Protein AF-A0A3D2I8F6-F1 (afdb_monomer)

Mean predicted aligned error: 3.67 Å

Foldseek 3Di:
DQKDKWFAEQQGATADDDPPDNDGDHDQDDPLYDQLVSLLNVLSSVVCVVVVQGGADLVVLDGWWTIWMWGAAPVRAIEIETETLDDDDPPLVSSVVSSCVSRVNYQFYKYFYDNDSDPDRGDDDIDTSDHDQWDWYDALNFIFTGGPPFDDDPDRVVVNVVLVVVLVVVVAQADAEAEAEQCGLVPSVQSNLVRYVAYEYEHQDVVRQVRNVVRCVRRVRDRYYYYHDHRVVVVVVCVVVVND

Secondary structure (DSSP, 8-state):
--EEEEEB-TT--BEEEPTTS--EEE-S--TTS-HHHHHHHHHHHHHHHHHTPPBPBTTTTB-SEEEEEEEE-TTS-EEEEEEESSS--TTHHHHHHHHHHH-TTEEEEEEEE--SSSS-S--SEEEEEEE-SEEEEEETTEEEEEESSS---S-HHHHHHHHHHHHHHTT--SS-EEEEET-TTTHHHHHHHTTSSEEEEEES-HHHHHHHHHHHHHTT--SEEEEES-HHHHHHHHHHTT--

Radius of gyration: 19.61 Å; Cα contacts (8 Å, |Δi|>4): 512; chains: 1; bounding box: 48×31×59 Å

Solvent-accessible surface area (backbone atoms only — not comparable to full-atom values): 13076 Å² total; per-residue (Å²): 64,37,56,47,73,29,49,26,38,48,89,41,52,54,24,45,57,43,89,100,51,86,51,73,40,79,57,80,72,58,94,60,51,47,70,58,50,42,34,36,50,53,30,50,43,53,46,27,68,74,68,66,51,45,9,28,29,83,88,81,70,42,52,32,38,40,32,44,36,33,38,38,37,90,88,62,37,27,35,38,33,45,25,20,44,48,95,75,69,81,65,53,72,58,48,52,50,40,36,40,70,49,25,72,52,48,50,16,34,27,41,29,27,34,77,66,100,56,92,66,78,76,52,88,46,76,45,68,78,41,78,37,70,51,38,69,36,74,57,86,90,40,56,40,56,39,45,82,88,34,62,72,74,43,47,61,73,60,42,44,52,52,52,50,52,51,52,62,71,64,65,59,84,39,74,46,72,46,79,30,69,67,26,36,32,29,63,62,38,58,62,46,38,77,38,29,44,30,23,40,27,22,20,67,52,60,71,13,44,54,29,19,54,53,21,29,60,73,62,70,50,80,50,60,47,79,44,74,37,54,48,69,62,52,51,51,52,36,51,76,71,67,56,122

Structure (mmCIF, N/CA/C/O backbone):
data_AF-A0A3D2I8F6-F1
#
_entry.id   AF-A0A3D2I8F6-F1
#
loop_
_atom_site.group_PDB
_atom_site.id
_atom_site.type_symbol
_atom_site.label_atom_id
_atom_site.label_alt_id
_atom_site.label_comp_id
_atom_site.label_asym_id
_atom_site.label_entity_id
_atom_site.label_seq_id
_atom_site.pdbx_PDB_ins_code
_atom_site.Cartn_x
_atom_site.Cartn_y
_atom_site.Cartn_z
_atom_site.occupancy
_atom_site.B_iso_or_equiv
_atom_site.auth_seq_id
_atom_site.auth_comp_id
_atom_site.auth_asym_id
_atom_site.auth_atom_id
_atom_site.pdbx_PDB_model_num
ATOM 1 N N . ARG A 1 1 ? -5.916 -10.392 -4.900 1.00 91.94 1 ARG A N 1
ATOM 2 C CA . ARG A 1 1 ? -5.205 -9.432 -4.019 1.00 91.94 1 ARG A CA 1
ATOM 3 C C . ARG A 1 1 ? -5.353 -8.032 -4.589 1.00 91.94 1 ARG A C 1
ATOM 5 O O . ARG A 1 1 ? -5.176 -7.872 -5.787 1.00 91.94 1 ARG A O 1
ATOM 12 N N . ASN A 1 2 ? -5.684 -7.043 -3.761 1.00 94.06 2 ASN A N 1
ATOM 13 C CA . ASN A 1 2 ? -5.885 -5.645 -4.174 1.00 94.06 2 ASN A CA 1
ATOM 14 C C . ASN A 1 2 ? -4.589 -4.807 -4.197 1.00 94.06 2 ASN A C 1
ATOM 16 O O . ASN A 1 2 ? -4.645 -3.627 -4.515 1.00 94.06 2 ASN A O 1
ATOM 20 N N . LYS A 1 3 ? -3.438 -5.394 -3.849 1.00 96.25 3 LYS A N 1
ATOM 21 C CA . LYS A 1 3 ? -2.125 -4.745 -3.838 1.00 96.25 3 LYS A CA 1
ATOM 22 C C . LYS A 1 3 ? -1.086 -5.664 -4.470 1.00 96.25 3 LYS A C 1
ATOM 24 O O . LYS A 1 3 ? -1.026 -6.846 -4.113 1.00 96.25 3 LYS A O 1
ATOM 29 N N . SER A 1 4 ? -0.246 -5.087 -5.317 1.00 95.44 4 SER A N 1
ATOM 30 C CA . SER A 1 4 ? 0.824 -5.759 -6.048 1.00 95.44 4 SER A CA 1
ATOM 31 C C . SER A 1 4 ? 2.114 -4.956 -5.966 1.00 95.44 4 SER A C 1
ATOM 33 O O . SER A 1 4 ? 2.091 -3.727 -5.989 1.00 95.44 4 SER A O 1
ATOM 35 N N . GLN A 1 5 ? 3.236 -5.660 -5.850 1.00 95.75 5 GLN A N 1
ATOM 36 C CA . GLN A 1 5 ? 4.578 -5.089 -5.794 1.00 95.75 5 GLN A CA 1
ATOM 37 C C . GLN A 1 5 ? 5.478 -5.925 -6.697 1.00 95.75 5 GLN A C 1
ATOM 39 O O . GLN A 1 5 ? 5.721 -7.092 -6.390 1.00 95.75 5 GLN A O 1
ATOM 44 N N . TYR A 1 6 ? 5.939 -5.340 -7.797 1.00 96.50 6 TYR A N 1
ATOM 45 C CA . TYR A 1 6 ? 6.859 -5.977 -8.731 1.00 96.50 6 TYR A CA 1
ATOM 46 C C . TYR A 1 6 ? 8.238 -5.332 -8.579 1.00 96.50 6 TYR A C 1
ATOM 48 O O . TYR A 1 6 ? 8.367 -4.142 -8.879 1.00 96.50 6 TYR A O 1
ATOM 56 N N . PRO A 1 7 ? 9.266 -6.050 -8.099 1.00 96.56 7 PRO A N 1
ATOM 57 C CA . PRO A 1 7 ? 10.647 -5.605 -8.253 1.00 96.56 7 PRO A CA 1
ATOM 58 C C . PRO A 1 7 ? 11.017 -5.385 -9.722 1.00 96.56 7 PRO A C 1
ATOM 60 O O . PRO A 1 7 ? 10.472 -6.035 -10.620 1.00 96.56 7 PRO A O 1
ATOM 63 N N . VAL A 1 8 ? 11.967 -4.475 -9.930 1.00 96.88 8 VAL A N 1
ATOM 64 C CA . VAL A 1 8 ? 12.650 -4.239 -11.203 1.00 96.88 8 VAL A CA 1
ATOM 65 C C . VAL A 1 8 ? 14.121 -4.603 -11.019 1.00 96.88 8 VAL A C 1
ATOM 67 O O . VAL A 1 8 ? 14.793 -4.024 -10.167 1.00 96.88 8 VAL A O 1
ATOM 70 N N . SER A 1 9 ? 14.625 -5.574 -11.777 1.00 94.94 9 SER A N 1
ATOM 71 C CA . SER A 1 9 ? 16.034 -5.983 -11.717 1.00 94.94 9 SER A CA 1
ATOM 72 C C . SER A 1 9 ? 16.943 -4.988 -12.439 1.00 94.94 9 SER A C 1
ATOM 74 O O . SER A 1 9 ? 16.486 -4.193 -13.255 1.00 94.94 9 SER A O 1
ATOM 76 N N . ALA A 1 10 ? 18.252 -5.063 -12.186 1.00 93.88 10 ALA A N 1
ATOM 77 C CA . ALA A 1 10 ? 19.259 -4.189 -12.795 1.00 93.88 10 ALA A CA 1
ATOM 78 C C . ALA A 1 10 ? 19.224 -4.160 -14.338 1.00 93.88 10 ALA A C 1
ATOM 80 O O . ALA A 1 10 ? 19.460 -3.117 -14.945 1.00 93.88 10 ALA A O 1
ATOM 81 N N . ASP A 1 11 ? 18.897 -5.289 -14.970 1.00 92.19 11 ASP A N 1
ATOM 82 C CA . ASP A 1 11 ? 18.741 -5.445 -16.421 1.00 92.19 11 ASP A CA 1
ATOM 83 C C . ASP A 1 11 ? 17.344 -5.053 -16.941 1.00 92.19 11 ASP A C 1
ATOM 85 O O . ASP A 1 11 ? 17.076 -5.169 -18.134 1.00 92.19 11 ASP A O 1
ATOM 89 N N . GLY A 1 12 ? 16.463 -4.548 -16.072 1.00 92.00 12 GLY A N 1
ATOM 90 C CA . GLY A 1 12 ? 15.164 -3.989 -16.445 1.00 92.00 12 GLY A CA 1
ATOM 91 C C . GLY A 1 12 ? 14.009 -4.992 -16.478 1.00 92.00 12 GLY A C 1
ATOM 92 O O . GLY A 1 12 ? 12.919 -4.640 -16.929 1.00 92.00 12 GLY A O 1
ATOM 93 N N . GLN A 1 13 ? 14.198 -6.222 -15.993 1.00 93.81 13 GLN A N 1
ATOM 94 C CA . GLN A 1 13 ? 13.102 -7.187 -15.905 1.00 93.81 13 GLN A CA 1
ATOM 95 C C . GLN A 1 13 ? 12.149 -6.820 -14.765 1.00 93.81 13 GLN A C 1
ATOM 97 O O . GLN A 1 13 ? 12.564 -6.374 -13.699 1.00 93.81 13 GLN A O 1
ATOM 102 N N . VAL A 1 14 ? 10.856 -7.059 -14.982 1.00 95.50 14 VAL A N 1
ATOM 103 C CA . VAL A 1 14 ? 9.784 -6.821 -14.003 1.00 95.50 14 VAL A CA 1
ATOM 104 C C . VAL A 1 14 ? 9.127 -8.158 -13.679 1.00 95.50 14 VAL A C 1
ATOM 106 O O . VAL A 1 14 ? 8.756 -8.898 -14.595 1.00 95.50 14 VAL A O 1
ATOM 109 N N . GLY A 1 15 ? 8.978 -8.503 -12.402 1.00 93.88 15 GLY A N 1
ATOM 110 C CA . GLY A 1 15 ? 8.490 -9.831 -12.019 1.00 93.88 15 GLY A CA 1
ATOM 111 C C . GLY A 1 15 ? 8.421 -10.046 -10.514 1.00 93.88 15 GLY A C 1
ATOM 112 O O . GLY A 1 15 ? 8.172 -9.102 -9.774 1.00 93.88 15 GLY A O 1
ATOM 113 N N . PHE A 1 16 ? 8.640 -11.283 -10.062 1.00 94.06 16 PHE A N 1
ATOM 114 C CA . PHE A 1 16 ? 8.705 -11.640 -8.639 1.00 94.06 16 PHE A CA 1
ATOM 115 C C . PHE A 1 16 ? 10.018 -12.322 -8.307 1.00 94.06 16 PHE A C 1
ATOM 117 O O . PHE A 1 16 ? 10.607 -13.004 -9.139 1.00 94.06 16 PHE A O 1
ATOM 124 N N . TYR A 1 17 ? 10.455 -12.203 -7.061 1.00 92.06 17 TYR A N 1
ATOM 125 C CA . TYR A 1 17 ? 11.606 -12.959 -6.603 1.00 92.06 17 TYR A CA 1
ATOM 126 C C . TYR A 1 17 ? 11.284 -14.445 -6.440 1.00 92.06 17 TYR A C 1
ATOM 128 O O . TYR A 1 17 ? 10.271 -14.823 -5.842 1.00 92.06 17 TYR A O 1
ATOM 136 N N . LYS A 1 18 ? 12.188 -15.302 -6.922 1.00 92.06 18 LYS A N 1
ATOM 137 C CA . LYS A 1 18 ? 12.183 -16.731 -6.608 1.00 92.06 18 LYS A CA 1
ATOM 138 C C . LYS A 1 18 ? 12.318 -16.913 -5.095 1.00 92.06 18 LYS A C 1
ATOM 140 O O . LYS A 1 18 ? 13.082 -16.199 -4.442 1.00 92.06 18 LYS A O 1
ATOM 145 N N . ALA A 1 19 ? 11.595 -17.889 -4.546 1.00 90.62 19 ALA A N 1
ATOM 146 C CA . ALA A 1 19 ? 11.539 -18.149 -3.110 1.00 90.62 19 ALA A CA 1
ATOM 147 C C . ALA A 1 19 ? 12.934 -18.150 -2.452 1.00 90.62 19 ALA A C 1
ATOM 149 O O . ALA A 1 19 ? 13.840 -18.846 -2.911 1.00 90.62 19 ALA A O 1
ATOM 150 N N . ARG A 1 20 ? 13.073 -17.389 -1.355 1.00 90.19 20 ARG A N 1
ATOM 151 C CA . ARG A 1 20 ? 14.309 -17.246 -0.557 1.00 90.19 20 ARG A CA 1
ATOM 152 C C . ARG A 1 20 ? 15.517 -16.703 -1.343 1.00 90.19 20 ARG A C 1
ATOM 154 O O . ARG A 1 20 ? 16.654 -17.027 -1.020 1.00 90.19 20 ARG A O 1
ATOM 161 N N . SER A 1 21 ? 15.286 -15.890 -2.371 1.00 91.25 21 SER A N 1
ATOM 162 C CA . SER A 1 21 ? 16.344 -15.262 -3.170 1.00 91.25 21 SER A CA 1
ATOM 163 C C . SER A 1 21 ? 15.922 -13.873 -3.644 1.00 91.25 21 SER A C 1
ATOM 165 O O . SER A 1 21 ? 14.748 -13.536 -3.549 1.00 91.25 21 SER A O 1
ATOM 167 N N . HIS A 1 22 ? 16.857 -13.098 -4.199 1.00 86.19 22 HIS A N 1
ATOM 168 C CA . HIS A 1 22 ? 16.568 -11.881 -4.976 1.00 86.19 22 HIS A CA 1
ATOM 169 C C . HIS A 1 22 ? 16.748 -12.128 -6.487 1.00 86.19 22 HIS A C 1
ATOM 171 O O . HIS A 1 22 ? 16.987 -11.210 -7.267 1.00 86.19 22 HIS A O 1
ATOM 177 N N . GLN A 1 23 ? 16.660 -13.392 -6.919 1.00 88.31 23 GLN A N 1
ATOM 178 C CA . GLN A 1 23 ? 16.634 -13.731 -8.337 1.00 88.31 23 GLN A CA 1
ATOM 179 C C . GLN A 1 23 ? 15.232 -13.448 -8.872 1.00 88.31 23 GLN A C 1
ATOM 181 O O . GLN A 1 23 ? 14.267 -14.097 -8.461 1.00 88.31 23 GLN A O 1
ATOM 186 N N . LEU A 1 24 ? 15.122 -12.472 -9.768 1.00 91.44 24 LEU A N 1
ATOM 187 C CA . LEU A 1 24 ? 13.854 -12.105 -10.380 1.00 91.44 24 LEU A CA 1
ATOM 188 C C . LEU A 1 24 ? 13.437 -13.167 -11.407 1.00 91.44 24 LEU A C 1
ATOM 190 O O . LEU A 1 24 ? 14.244 -13.650 -12.197 1.00 91.44 24 LEU A O 1
ATOM 194 N N . VAL A 1 25 ? 12.165 -13.547 -11.352 1.00 91.19 25 VAL A N 1
ATOM 195 C CA . VAL A 1 25 ? 11.486 -14.414 -12.310 1.00 91.19 25 VAL A CA 1
ATOM 196 C C . VAL A 1 25 ? 10.464 -13.552 -13.043 1.00 91.19 25 VAL A C 1
ATOM 198 O O . VAL A 1 25 ? 9.556 -13.018 -12.390 1.00 91.19 25 VAL A O 1
ATOM 201 N N . PRO A 1 26 ? 10.601 -13.374 -14.368 1.00 86.31 26 PRO A N 1
ATOM 202 C CA . PRO A 1 26 ? 9.589 -12.706 -15.169 1.00 86.31 26 PRO A CA 1
ATOM 203 C C . PRO A 1 26 ? 8.250 -13.421 -15.015 1.00 86.31 26 PRO A C 1
ATOM 205 O O . PRO A 1 26 ? 8.168 -14.647 -15.084 1.00 86.31 26 PRO A O 1
ATOM 208 N N . VAL A 1 27 ? 7.199 -12.648 -14.771 1.00 83.25 27 VAL A N 1
ATOM 209 C CA . VAL A 1 27 ? 5.837 -13.163 -14.630 1.00 83.25 27 VAL A CA 1
ATOM 210 C C . VAL A 1 27 ? 4.934 -12.328 -15.515 1.00 83.25 27 VAL A C 1
ATOM 212 O O . VAL A 1 27 ? 4.768 -11.132 -15.280 1.00 83.25 27 VAL A O 1
ATOM 215 N N . GLU A 1 28 ? 4.378 -12.965 -16.540 1.00 78.88 28 GLU A N 1
ATOM 216 C CA . GLU A 1 28 ? 3.403 -12.346 -17.443 1.00 78.88 28 GLU A CA 1
ATOM 217 C C . GLU A 1 28 ? 2.054 -12.169 -16.748 1.00 78.88 28 GLU A C 1
ATOM 219 O O . GLU A 1 28 ? 1.426 -11.124 -16.861 1.00 78.88 28 GLU A O 1
ATOM 224 N N . ARG A 1 29 ? 1.625 -13.181 -15.982 1.00 84.81 29 ARG A N 1
ATOM 225 C CA . ARG A 1 29 ? 0.333 -13.168 -15.298 1.00 84.81 29 ARG A CA 1
ATOM 226 C C . ARG A 1 29 ? 0.420 -13.771 -13.907 1.00 84.81 29 ARG A C 1
ATOM 228 O O . ARG A 1 29 ? 0.844 -14.916 -13.743 1.00 84.81 29 ARG A O 1
ATOM 235 N N . CYS A 1 30 ? -0.046 -13.036 -12.900 1.00 86.38 30 CYS A N 1
ATOM 236 C CA . CYS A 1 30 ? -0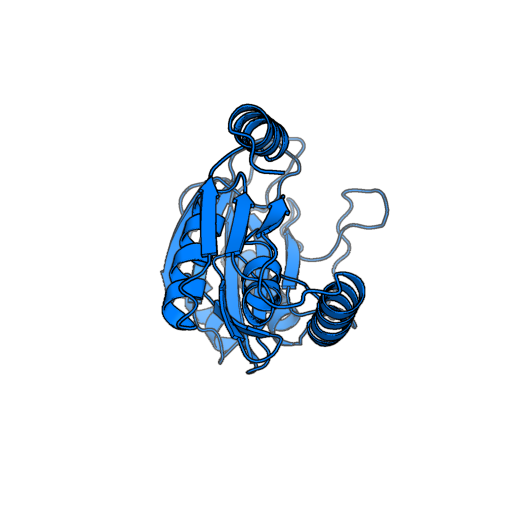.145 -13.544 -11.536 1.00 86.38 30 CYS A CA 1
ATOM 237 C C . CYS A 1 30 ? -1.592 -13.926 -11.199 1.00 86.38 30 CYS A C 1
ATOM 239 O O . CYS A 1 30 ? -2.454 -13.066 -11.039 1.00 86.38 30 CYS A O 1
ATOM 241 N N . LEU A 1 31 ? -1.855 -15.220 -10.978 1.00 88.50 31 LEU A N 1
ATOM 242 C CA . LEU A 1 31 ? -3.200 -15.742 -10.668 1.00 88.50 31 LEU A CA 1
ATOM 243 C C . LEU A 1 31 ? -3.842 -15.134 -9.407 1.00 88.50 31 LEU A C 1
ATOM 245 O O . LEU A 1 31 ? -5.054 -15.200 -9.231 1.00 88.50 31 LEU A O 1
ATOM 249 N N . LEU A 1 32 ? -3.033 -14.563 -8.511 1.00 90.06 32 LEU A N 1
ATOM 250 C CA . LEU A 1 32 ? -3.499 -13.978 -7.255 1.00 90.06 32 LEU A CA 1
ATOM 251 C C . LEU A 1 32 ? -3.773 -12.475 -7.349 1.00 90.06 32 LEU A C 1
ATOM 253 O O . LEU A 1 32 ? -4.320 -11.905 -6.399 1.00 90.06 32 LEU A O 1
ATOM 257 N N . GLN A 1 33 ? -3.346 -11.805 -8.416 1.00 89.06 33 GLN A N 1
ATOM 258 C CA . GLN A 1 33 ? -3.428 -10.351 -8.547 1.00 89.06 33 GLN A CA 1
ATOM 259 C C . GLN A 1 33 ? -4.574 -9.949 -9.470 1.00 89.06 33 GLN A C 1
ATOM 261 O O . GLN A 1 33 ? -5.107 -10.764 -10.219 1.00 89.06 33 GLN A O 1
ATOM 266 N N . LYS A 1 34 ? -5.021 -8.696 -9.353 1.00 90.69 34 LYS A N 1
ATOM 267 C CA . LYS A 1 34 ? -6.047 -8.168 -10.256 1.00 90.69 34 LYS A CA 1
ATOM 268 C C . LYS A 1 34 ? -5.403 -7.846 -11.619 1.00 90.69 34 LYS A C 1
ATOM 270 O O . LYS A 1 34 ? -4.272 -7.363 -11.619 1.00 90.69 34 LYS A O 1
ATOM 275 N N . PRO A 1 35 ? -6.115 -8.018 -12.750 1.00 93.69 35 PRO A N 1
ATOM 276 C CA . PRO A 1 35 ? -5.578 -7.754 -14.091 1.00 93.69 35 PRO A CA 1
ATOM 277 C C . PRO A 1 35 ? -4.894 -6.386 -14.299 1.00 93.69 35 PRO A C 1
ATOM 279 O O . PRO A 1 35 ? -3.874 -6.358 -14.986 1.00 93.69 35 PRO A O 1
ATOM 282 N N . PRO A 1 36 ? -5.351 -5.270 -13.682 1.00 95.56 36 PRO A N 1
ATOM 283 C CA . PRO A 1 36 ? -4.654 -3.983 -13.772 1.00 95.56 36 PRO A CA 1
ATOM 284 C C . PRO A 1 36 ? -3.185 -4.014 -13.334 1.00 95.56 36 PRO A C 1
ATOM 286 O O . PRO A 1 36 ? -2.374 -3.247 -13.842 1.00 95.56 36 PRO A O 1
ATOM 289 N N . ALA A 1 37 ? -2.826 -4.894 -12.395 1.00 95.50 37 ALA A N 1
ATOM 290 C CA . ALA A 1 37 ? -1.458 -4.995 -11.908 1.00 95.50 37 ALA A CA 1
ATOM 291 C C . ALA A 1 37 ? -0.510 -5.560 -12.977 1.00 95.50 37 ALA A C 1
ATOM 293 O O . ALA A 1 37 ? 0.549 -4.981 -13.219 1.00 95.50 37 ALA A O 1
ATOM 294 N N . ASP A 1 38 ? -0.925 -6.638 -13.649 1.00 94.38 38 ASP A N 1
ATOM 295 C CA . ASP A 1 38 ? -0.153 -7.258 -14.729 1.00 94.38 38 ASP A CA 1
ATOM 296 C C . ASP A 1 38 ? -0.056 -6.300 -15.936 1.00 94.38 38 ASP A C 1
ATOM 298 O O . ASP A 1 38 ? 1.031 -6.076 -16.465 1.00 94.38 38 ASP A O 1
ATOM 302 N N . ALA A 1 39 ? -1.154 -5.617 -16.288 1.00 96.38 39 ALA A N 1
ATOM 303 C CA . ALA A 1 39 ? -1.169 -4.628 -17.371 1.00 96.38 39 ALA A CA 1
ATOM 304 C C . ALA A 1 39 ? -0.232 -3.429 -17.109 1.00 96.38 39 ALA A C 1
ATOM 306 O O . ALA A 1 39 ? 0.473 -2.970 -18.013 1.00 96.38 39 ALA A O 1
ATOM 307 N N . ALA A 1 40 ? -0.185 -2.930 -15.869 1.00 97.69 40 ALA A N 1
ATOM 308 C CA . ALA A 1 40 ? 0.755 -1.882 -15.478 1.00 97.69 40 ALA A CA 1
ATOM 309 C C . ALA A 1 40 ? 2.214 -2.369 -15.523 1.00 97.69 40 ALA A C 1
ATOM 311 O O . ALA A 1 40 ? 3.098 -1.608 -15.922 1.00 97.69 40 ALA A O 1
ATOM 312 N N . ALA A 1 41 ? 2.477 -3.627 -15.151 1.00 96.94 41 ALA A N 1
ATOM 313 C CA . ALA A 1 41 ? 3.807 -4.223 -15.260 1.00 96.94 41 ALA A CA 1
ATOM 314 C C . ALA A 1 41 ? 4.270 -4.301 -16.723 1.00 96.94 41 ALA A C 1
ATOM 316 O O . ALA A 1 41 ? 5.400 -3.913 -17.019 1.00 96.94 41 ALA A O 1
ATOM 317 N N . ASP A 1 42 ? 3.393 -4.697 -17.647 1.00 96.50 42 ASP A N 1
ATOM 318 C CA . ASP A 1 42 ? 3.683 -4.693 -19.088 1.00 96.50 42 ASP A CA 1
ATOM 319 C C . ASP A 1 42 ? 3.952 -3.289 -19.635 1.00 96.50 42 ASP A C 1
ATOM 321 O O . ASP A 1 42 ? 4.881 -3.085 -20.419 1.00 96.50 42 ASP A O 1
ATOM 325 N N . ALA A 1 43 ? 3.173 -2.294 -19.208 1.00 98.12 43 ALA A N 1
ATOM 326 C CA . ALA A 1 43 ? 3.411 -0.903 -19.584 1.00 98.12 43 ALA A CA 1
ATOM 327 C C . ALA A 1 43 ? 4.774 -0.399 -19.090 1.00 98.12 43 ALA A C 1
ATOM 329 O O . ALA A 1 43 ? 5.486 0.273 -19.841 1.00 98.12 43 ALA A O 1
ATOM 330 N N . LEU A 1 44 ? 5.165 -0.761 -17.863 1.00 98.19 44 LEU A N 1
ATOM 331 C CA . LEU A 1 44 ? 6.476 -0.410 -17.330 1.00 98.19 44 LEU A CA 1
ATOM 332 C C . LEU A 1 44 ? 7.610 -1.106 -18.098 1.00 98.19 44 LEU A C 1
ATOM 334 O O . LEU A 1 44 ? 8.605 -0.451 -18.396 1.00 98.19 44 LEU A O 1
ATOM 338 N N . ARG A 1 45 ? 7.457 -2.386 -18.472 1.00 97.38 45 ARG A N 1
ATOM 339 C CA . ARG A 1 45 ? 8.432 -3.104 -19.320 1.00 97.38 45 ARG A CA 1
ATOM 340 C C . ARG A 1 45 ? 8.658 -2.372 -20.644 1.00 97.38 45 ARG A C 1
ATOM 342 O O . ARG A 1 45 ? 9.798 -2.056 -20.971 1.00 97.38 45 ARG A O 1
ATOM 349 N N . ARG A 1 46 ? 7.580 -1.990 -21.343 1.00 97.81 46 ARG A N 1
ATOM 350 C CA . ARG A 1 46 ? 7.672 -1.217 -22.598 1.00 97.81 46 ARG A CA 1
ATOM 351 C C . ARG A 1 46 ? 8.396 0.115 -22.413 1.00 97.81 46 ARG A C 1
ATOM 353 O O . ARG A 1 46 ? 9.207 0.499 -23.253 1.00 97.81 46 ARG A O 1
ATOM 360 N N . TYR A 1 47 ? 8.120 0.819 -21.317 1.00 98.62 47 TYR A N 1
ATOM 361 C CA . TYR A 1 47 ? 8.804 2.067 -20.983 1.00 98.62 47 TYR A CA 1
ATOM 362 C C . TYR A 1 47 ? 10.310 1.851 -20.743 1.00 98.62 47 TYR A C 1
ATOM 364 O O . TYR A 1 47 ? 11.130 2.590 -21.290 1.00 98.62 47 TYR A O 1
ATOM 372 N N . ILE A 1 48 ? 10.684 0.815 -19.986 1.00 98.06 48 ILE A N 1
ATOM 373 C CA . ILE A 1 48 ? 12.087 0.452 -19.732 1.00 98.06 48 ILE A CA 1
ATOM 374 C C . ILE A 1 48 ? 12.813 0.146 -21.045 1.00 98.06 48 ILE A C 1
ATOM 376 O O . ILE A 1 48 ? 13.901 0.670 -21.282 1.00 98.06 48 ILE A O 1
ATOM 380 N N . GLU A 1 49 ? 12.207 -0.666 -21.910 1.00 97.31 49 GLU A N 1
ATOM 381 C CA . GLU A 1 49 ? 12.782 -1.064 -23.197 1.00 97.31 49 GLU A CA 1
ATOM 382 C C . GLU A 1 49 ? 12.955 0.126 -24.147 1.00 97.31 49 GLU A C 1
ATOM 384 O O . GLU A 1 49 ? 14.019 0.280 -24.753 1.00 97.31 49 GLU A O 1
ATOM 389 N N . THR A 1 50 ? 11.937 0.987 -24.239 1.00 98.25 50 THR A N 1
ATOM 390 C CA . THR A 1 50 ? 11.910 2.138 -25.156 1.00 98.25 50 THR A CA 1
ATOM 391 C C . THR A 1 50 ? 12.906 3.217 -24.741 1.00 98.25 50 THR A C 1
ATOM 393 O O . THR A 1 50 ? 13.673 3.703 -25.569 1.00 98.25 50 THR A O 1
ATOM 396 N N . TYR A 1 51 ? 12.924 3.579 -23.455 1.00 98.19 51 TYR A N 1
ATOM 397 C CA . TYR A 1 51 ? 13.706 4.713 -22.950 1.00 98.19 51 TYR A CA 1
ATOM 398 C C . TYR A 1 51 ? 14.997 4.301 -22.235 1.00 98.19 51 TYR A C 1
ATOM 400 O O . TYR A 1 51 ? 15.706 5.154 -21.703 1.00 98.19 51 TYR A O 1
ATOM 408 N N . ARG A 1 52 ? 15.317 2.999 -22.223 1.00 97.50 52 ARG A N 1
ATOM 409 C CA . ARG A 1 52 ? 16.545 2.422 -21.647 1.00 97.50 52 ARG A CA 1
ATOM 410 C C . ARG A 1 52 ? 16.786 2.844 -20.196 1.00 97.50 52 ARG A C 1
ATOM 412 O O . ARG A 1 52 ? 17.913 3.128 -19.792 1.00 97.50 52 ARG A O 1
ATOM 419 N N . VAL A 1 53 ? 15.716 2.890 -19.405 1.00 97.81 53 VAL A N 1
ATOM 420 C CA . VAL A 1 53 ? 15.786 3.331 -18.008 1.00 97.81 53 VAL A CA 1
ATOM 421 C C . VAL A 1 53 ? 16.354 2.205 -17.145 1.00 97.81 53 VAL A C 1
ATOM 423 O O . VAL A 1 53 ? 15.752 1.134 -17.092 1.00 97.81 53 VAL A O 1
ATOM 426 N N . PRO A 1 54 ? 17.489 2.412 -16.452 1.00 97.25 54 PRO A N 1
ATOM 427 C CA . PRO A 1 54 ? 18.149 1.335 -15.731 1.00 97.25 54 PRO A CA 1
ATOM 428 C C . PRO A 1 54 ? 17.362 0.947 -14.478 1.00 97.25 54 PRO A C 1
ATOM 430 O O . PRO A 1 54 ? 16.976 1.807 -13.673 1.00 97.25 54 PRO A O 1
ATOM 433 N N . GLY A 1 55 ? 17.185 -0.356 -14.279 1.00 97.56 55 GLY A N 1
ATOM 434 C CA . GLY A 1 55 ? 16.733 -0.888 -13.002 1.00 97.56 55 GLY A CA 1
ATOM 435 C C . GLY A 1 55 ? 17.808 -0.762 -11.927 1.00 97.56 55 GLY A C 1
ATOM 436 O O . GLY A 1 55 ? 18.990 -0.566 -12.213 1.00 97.56 55 GLY A O 1
ATOM 437 N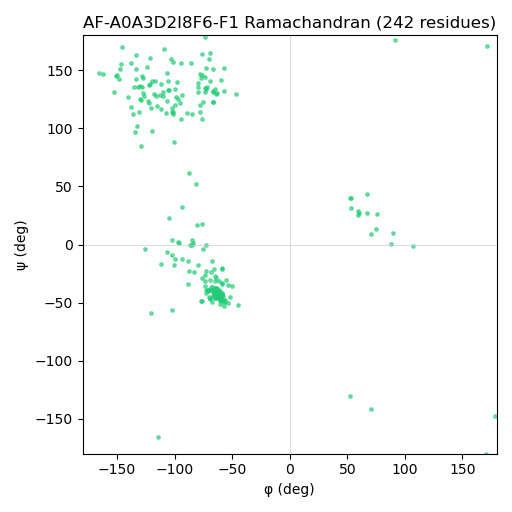 N . TYR A 1 56 ? 17.387 -0.810 -10.672 1.00 96.94 56 TYR A N 1
ATOM 438 C CA . TYR A 1 56 ? 18.259 -0.666 -9.520 1.00 96.94 56 TYR A CA 1
ATOM 439 C C . TYR A 1 56 ? 18.990 -1.975 -9.216 1.00 96.94 56 TYR A C 1
ATOM 441 O O . TYR A 1 56 ? 18.386 -3.039 -9.109 1.00 96.94 56 TYR A O 1
ATOM 449 N N . ASP A 1 57 ? 20.301 -1.880 -9.033 1.00 95.06 57 ASP A N 1
ATOM 450 C CA . ASP A 1 57 ? 21.158 -2.971 -8.595 1.00 95.06 57 ASP A CA 1
ATOM 451 C C . ASP A 1 57 ? 21.476 -2.806 -7.107 1.00 95.06 57 ASP A C 1
ATOM 453 O O . ASP A 1 57 ? 22.200 -1.894 -6.706 1.00 95.06 57 ASP A O 1
ATOM 457 N N . GLU A 1 58 ? 20.968 -3.714 -6.278 1.00 91.31 58 GLU A N 1
ATOM 458 C CA . GLU A 1 58 ? 21.183 -3.695 -4.829 1.00 91.31 58 GLU A CA 1
ATOM 459 C C . GLU A 1 58 ? 22.654 -3.904 -4.427 1.00 91.31 58 GLU A C 1
ATOM 461 O O . GLU A 1 58 ? 23.073 -3.415 -3.374 1.00 91.31 58 GLU A O 1
ATOM 466 N N . LYS A 1 59 ? 23.461 -4.591 -5.254 1.00 91.94 59 LYS A N 1
ATOM 467 C CA . LYS A 1 59 ? 24.881 -4.856 -4.967 1.00 91.94 59 LYS A CA 1
ATOM 468 C C . LYS A 1 59 ? 25.727 -3.612 -5.193 1.00 91.94 59 LYS A C 1
ATOM 470 O O . LYS A 1 59 ? 26.536 -3.251 -4.341 1.00 91.94 59 LYS A O 1
ATOM 475 N N . THR A 1 60 ? 25.547 -2.958 -6.340 1.00 95.06 60 THR A N 1
ATOM 476 C CA . THR A 1 60 ? 26.311 -1.751 -6.697 1.00 95.06 60 THR A CA 1
ATOM 477 C C . THR A 1 60 ? 25.663 -0.464 -6.189 1.00 95.06 60 THR A C 1
ATOM 479 O O . THR A 1 60 ? 26.323 0.575 -6.152 1.00 95.06 60 THR A O 1
ATOM 482 N N . ARG A 1 61 ? 24.392 -0.532 -5.769 1.00 94.38 61 ARG A N 1
ATOM 483 C CA . ARG A 1 61 ? 23.531 0.588 -5.350 1.00 94.38 61 ARG A CA 1
ATOM 484 C C . ARG A 1 61 ? 23.321 1.635 -6.445 1.00 94.38 61 ARG A C 1
ATOM 486 O O . ARG A 1 61 ? 23.073 2.806 -6.155 1.00 94.38 61 ARG A O 1
ATOM 493 N N . ARG A 1 62 ? 23.449 1.222 -7.705 1.00 95.44 62 ARG A N 1
ATOM 494 C CA . ARG A 1 62 ? 23.297 2.070 -8.894 1.00 95.44 62 ARG A CA 1
ATOM 495 C C . ARG A 1 62 ? 22.015 1.718 -9.642 1.00 95.44 62 ARG A C 1
ATOM 497 O O . ARG A 1 62 ? 21.388 0.706 -9.362 1.00 95.44 62 ARG A O 1
ATOM 504 N N . GLY A 1 63 ? 21.632 2.567 -10.591 1.00 97.00 63 GLY A N 1
ATOM 505 C CA . GLY A 1 63 ? 20.369 2.443 -11.319 1.00 97.00 63 GLY A CA 1
ATOM 506 C C . GLY A 1 63 ? 19.230 3.215 -10.656 1.00 97.00 63 GLY A C 1
ATOM 507 O O . GLY A 1 63 ? 19.422 3.839 -9.606 1.00 97.00 63 GLY A O 1
ATOM 508 N N . LEU A 1 64 ? 18.064 3.218 -11.304 1.00 98.06 64 LEU A N 1
ATOM 509 C CA . LEU A 1 64 ? 16.970 4.134 -10.984 1.00 98.06 64 LEU A CA 1
ATOM 510 C C . LEU A 1 64 ? 15.689 3.407 -10.570 1.00 98.06 64 LEU A C 1
ATOM 512 O O . LEU A 1 64 ? 15.200 3.644 -9.471 1.00 98.06 64 LEU A O 1
ATOM 516 N N . LEU A 1 65 ? 15.128 2.547 -11.418 1.00 98.31 65 LEU A N 1
ATOM 517 C CA . LEU A 1 65 ? 13.835 1.907 -11.150 1.00 98.31 65 LEU A CA 1
ATOM 518 C C . LEU A 1 65 ? 13.978 0.796 -10.109 1.00 98.31 65 LEU A C 1
ATOM 520 O O . LEU A 1 65 ? 14.742 -0.137 -10.319 1.00 98.31 65 LEU A O 1
ATOM 524 N N . ARG A 1 66 ? 13.234 0.870 -9.001 1.00 97.62 66 ARG A N 1
ATOM 525 C CA . ARG A 1 66 ? 13.271 -0.151 -7.940 1.00 97.62 66 ARG A CA 1
ATOM 526 C C . ARG A 1 66 ? 12.074 -1.087 -8.007 1.00 97.62 66 ARG A C 1
ATOM 528 O O . ARG A 1 66 ? 12.248 -2.298 -8.047 1.00 97.62 66 ARG A O 1
ATOM 535 N N . HIS A 1 67 ? 10.865 -0.532 -7.962 1.00 98.06 67 HIS A N 1
ATOM 536 C CA . HIS A 1 67 ? 9.638 -1.325 -7.898 1.00 98.06 67 HIS A CA 1
ATOM 537 C C . HIS A 1 67 ? 8.484 -0.633 -8.616 1.00 98.06 67 HIS A C 1
ATOM 539 O O . HIS A 1 67 ? 8.379 0.592 -8.613 1.00 98.06 67 HIS A O 1
ATOM 545 N N . LEU A 1 68 ? 7.564 -1.434 -9.137 1.00 98.19 68 LEU A N 1
ATOM 546 C CA . LEU A 1 68 ? 6.211 -1.015 -9.459 1.00 98.19 68 LEU A CA 1
ATOM 547 C C . LEU A 1 68 ? 5.276 -1.438 -8.329 1.00 98.19 68 LEU A C 1
ATOM 549 O O . LEU A 1 68 ? 5.230 -2.606 -7.948 1.00 98.19 68 LEU A O 1
ATOM 553 N N . TYR A 1 69 ? 4.511 -0.492 -7.812 1.00 98.25 69 TYR A N 1
ATOM 554 C CA . TYR A 1 69 ? 3.492 -0.707 -6.800 1.00 98.25 69 TYR A CA 1
ATOM 555 C C . TYR A 1 69 ? 2.128 -0.369 -7.396 1.00 98.25 69 TYR A C 1
ATOM 557 O O . TYR A 1 69 ? 1.938 0.729 -7.908 1.00 98.25 69 TYR A O 1
ATOM 565 N N . ILE A 1 70 ? 1.159 -1.274 -7.298 1.00 97.62 70 ILE A N 1
ATOM 566 C CA . ILE A 1 70 ? -0.225 -0.999 -7.704 1.00 97.62 70 ILE A CA 1
ATOM 567 C C . ILE A 1 70 ? -1.159 -1.365 -6.561 1.00 97.62 70 ILE A C 1
ATOM 569 O O . ILE A 1 70 ? -1.042 -2.445 -5.976 1.00 97.62 70 ILE A O 1
ATOM 573 N N . ARG A 1 71 ? -2.130 -0.496 -6.278 1.00 97.25 71 ARG A N 1
ATOM 574 C CA . ARG A 1 71 ? -3.308 -0.828 -5.471 1.00 97.25 71 ARG A CA 1
ATOM 575 C C . ARG A 1 71 ? -4.564 -0.682 -6.321 1.00 97.25 71 ARG A C 1
ATOM 577 O O . ARG A 1 71 ? -4.632 0.225 -7.137 1.00 97.25 71 ARG A O 1
ATOM 584 N N . THR A 1 72 ? -5.538 -1.576 -6.168 1.00 97.19 72 THR A N 1
ATOM 585 C CA . THR A 1 72 ? -6.795 -1.572 -6.933 1.00 97.19 72 THR A CA 1
ATOM 586 C C . THR A 1 72 ? -7.994 -1.868 -6.038 1.00 97.19 72 THR A C 1
ATOM 588 O O . THR A 1 72 ? -8.085 -2.964 -5.480 1.00 97.19 72 THR A O 1
ATOM 591 N N . ASN A 1 73 ? -8.926 -0.924 -5.932 1.00 95.81 73 ASN A N 1
ATOM 592 C CA . ASN A 1 73 ? -10.076 -1.000 -5.025 1.00 95.81 73 ASN A CA 1
ATOM 593 C C . ASN A 1 73 ? -11.142 -1.997 -5.522 1.00 95.81 73 ASN A C 1
ATOM 595 O O . ASN A 1 73 ? -10.973 -2.639 -6.567 1.00 95.81 73 ASN A O 1
ATOM 599 N N . GLN A 1 74 ? -12.230 -2.179 -4.771 1.00 91.25 74 GLN A N 1
ATOM 600 C CA . GLN A 1 74 ? -13.350 -3.031 -5.197 1.00 91.25 74 GLN A CA 1
ATOM 601 C C . GLN A 1 74 ? -14.069 -2.512 -6.452 1.00 91.25 74 GLN A C 1
ATOM 603 O O . GLN A 1 74 ? -14.551 -3.314 -7.245 1.00 91.25 74 GLN A O 1
ATOM 608 N N . ALA A 1 75 ? -14.066 -1.196 -6.685 1.00 93.31 75 ALA A N 1
ATOM 609 C CA . ALA A 1 75 ? -14.652 -0.578 -7.876 1.00 93.31 75 ALA A CA 1
ATOM 610 C C . ALA A 1 75 ? -13.811 -0.759 -9.158 1.00 93.31 75 ALA A C 1
ATOM 612 O O . ALA A 1 75 ? -14.243 -0.349 -10.227 1.00 93.31 75 ALA A O 1
ATOM 613 N N . GLY A 1 76 ? -12.621 -1.366 -9.069 1.00 94.81 76 GLY A N 1
ATOM 614 C CA . GLY A 1 76 ? -11.730 -1.585 -10.212 1.00 94.81 76 GLY A CA 1
ATOM 615 C C . GLY A 1 76 ? -10.771 -0.429 -10.507 1.00 94.81 76 GLY A C 1
ATOM 616 O O . GLY A 1 76 ? -9.942 -0.556 -11.402 1.00 94.81 76 GLY A O 1
ATOM 617 N N . GLN A 1 77 ? -10.817 0.648 -9.724 1.00 97.88 77 GLN A N 1
ATOM 618 C CA . GLN A 1 77 ? -9.919 1.791 -9.858 1.00 97.88 77 GLN A CA 1
ATOM 619 C C . GLN A 1 77 ? -8.539 1.489 -9.289 1.00 97.88 77 GLN A C 1
ATOM 621 O O . GLN A 1 77 ? -8.424 0.841 -8.241 1.00 97.88 77 GLN A O 1
ATOM 626 N N . SER A 1 78 ? -7.496 2.016 -9.932 1.00 98.44 78 SER A N 1
ATOM 627 C CA . SER A 1 78 ? -6.106 1.745 -9.560 1.00 98.44 78 SER A CA 1
ATOM 628 C C . SER A 1 78 ? -5.311 3.006 -9.225 1.00 98.44 78 SER A C 1
ATOM 630 O O . SER A 1 78 ? -5.361 4.001 -9.940 1.00 98.44 78 SER A O 1
ATOM 632 N N . LEU A 1 79 ? -4.513 2.931 -8.161 1.00 98.69 79 LEU A N 1
ATOM 633 C CA . LEU A 1 79 ? -3.436 3.878 -7.876 1.00 98.69 79 LEU A CA 1
ATOM 634 C C . LEU A 1 79 ? -2.104 3.186 -8.156 1.00 98.69 79 LEU A C 1
ATOM 636 O O . LEU A 1 79 ? -1.821 2.123 -7.588 1.00 98.69 79 LEU A O 1
ATOM 640 N N . ILE A 1 80 ? -1.299 3.788 -9.027 1.00 98.75 80 ILE A N 1
ATOM 641 C CA . ILE A 1 80 ? -0.017 3.243 -9.470 1.00 98.75 80 ILE A CA 1
ATOM 642 C C . ILE A 1 80 ? 1.102 4.098 -8.884 1.00 98.75 80 ILE A C 1
ATOM 644 O O . ILE A 1 80 ? 1.074 5.319 -8.984 1.00 98.75 80 ILE A O 1
ATOM 648 N N . CYS A 1 81 ? 2.105 3.464 -8.285 1.00 98.75 81 CYS A N 1
ATOM 649 C CA . CYS A 1 81 ? 3.299 4.127 -7.786 1.00 98.75 81 CYS A CA 1
ATOM 650 C C . CYS A 1 81 ? 4.562 3.471 -8.351 1.00 98.75 81 CYS A C 1
ATOM 652 O O . CYS A 1 81 ? 4.739 2.257 -8.258 1.00 98.75 81 CYS A O 1
ATOM 654 N N . VAL A 1 82 ? 5.449 4.276 -8.934 1.00 98.69 82 VAL A N 1
ATOM 655 C CA . VAL A 1 82 ? 6.758 3.831 -9.422 1.00 98.69 82 VAL A CA 1
ATOM 656 C C . VAL A 1 82 ? 7.814 4.2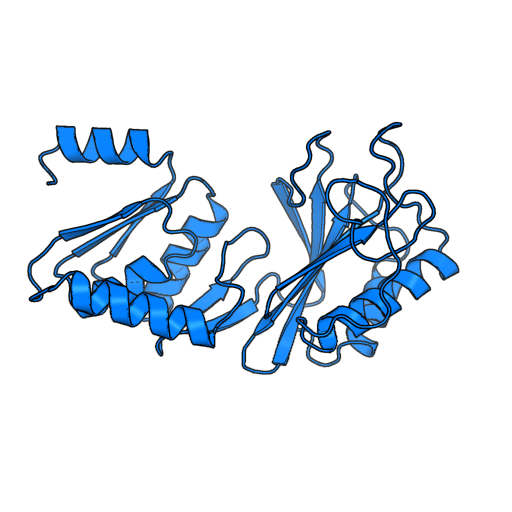61 -8.414 1.00 98.69 82 VAL A C 1
ATOM 658 O O . VAL A 1 82 ? 7.987 5.449 -8.149 1.00 98.69 82 VAL A O 1
ATOM 661 N N . LEU A 1 83 ? 8.498 3.287 -7.819 1.00 98.56 83 LEU A N 1
ATOM 662 C CA . LEU A 1 83 ? 9.485 3.500 -6.766 1.00 98.56 83 LEU A CA 1
ATOM 663 C C . LEU A 1 83 ? 10.872 3.609 -7.393 1.00 98.56 83 LEU A C 1
ATOM 665 O O . LEU A 1 83 ? 11.278 2.720 -8.148 1.00 98.56 83 LEU A O 1
ATOM 669 N N . VAL A 1 84 ? 11.614 4.662 -7.053 1.00 98.38 84 VAL A N 1
ATOM 670 C CA . VAL A 1 84 ? 12.897 4.988 -7.686 1.00 98.38 84 VAL A CA 1
ATOM 671 C C . VAL A 1 84 ? 14.004 5.339 -6.692 1.00 98.38 84 VAL A C 1
ATOM 673 O O . VAL A 1 84 ? 13.764 5.897 -5.623 1.00 98.38 84 VAL A O 1
ATOM 676 N N . ASN A 1 85 ? 15.245 5.065 -7.086 1.00 97.44 85 ASN A N 1
ATOM 677 C CA . ASN A 1 85 ? 16.477 5.528 -6.454 1.00 97.44 85 ASN A CA 1
ATOM 678 C C . ASN A 1 85 ? 16.892 6.901 -7.028 1.00 97.44 85 ASN A C 1
ATOM 680 O O . ASN A 1 85 ? 17.918 7.042 -7.689 1.00 97.44 85 ASN A O 1
ATOM 684 N N . GLY A 1 86 ? 16.043 7.913 -6.852 1.00 95.94 86 GLY A N 1
ATOM 685 C CA . GLY A 1 86 ? 16.231 9.255 -7.411 1.00 95.94 86 GLY A CA 1
ATOM 686 C C . GLY A 1 86 ? 14.982 10.116 -7.227 1.00 95.94 86 GLY A C 1
ATOM 687 O O . GLY A 1 86 ? 14.001 9.651 -6.668 1.00 95.94 86 GLY A O 1
ATOM 688 N N . LYS A 1 87 ? 14.991 11.373 -7.686 1.00 96.12 87 LYS A N 1
ATOM 689 C CA . LYS A 1 87 ? 13.847 12.301 -7.504 1.00 96.12 87 LYS A CA 1
ATOM 690 C C . LYS A 1 87 ? 12.972 12.495 -8.750 1.00 96.12 87 LYS A C 1
ATOM 692 O O . LYS A 1 87 ? 11.927 13.147 -8.682 1.00 96.12 87 LYS A O 1
ATOM 697 N N . LYS A 1 88 ? 13.407 11.973 -9.897 1.00 96.31 88 LYS A N 1
ATOM 698 C CA . LYS A 1 88 ? 12.749 12.126 -11.202 1.00 96.31 88 LYS A CA 1
ATOM 699 C C . LYS A 1 88 ? 12.939 10.872 -12.046 1.00 96.31 88 LYS A C 1
ATOM 701 O O . LYS A 1 88 ? 13.921 10.153 -11.860 1.00 96.31 88 LYS A O 1
ATOM 706 N N . LEU A 1 89 ? 12.027 10.664 -12.985 1.00 97.56 89 LEU A N 1
ATOM 707 C CA . LEU A 1 89 ? 12.162 9.713 -14.082 1.00 97.56 89 LEU A CA 1
ATOM 708 C C . LEU A 1 89 ? 12.416 10.475 -15.395 1.00 97.56 89 LEU A C 1
ATOM 710 O O . LEU A 1 89 ? 11.940 11.600 -15.558 1.00 97.56 89 LEU A O 1
ATOM 714 N N . PRO A 1 90 ? 13.184 9.911 -16.339 1.00 97.94 90 PRO A N 1
ATOM 715 C CA . PRO A 1 90 ? 13.175 10.416 -17.709 1.00 97.94 90 PRO A CA 1
ATOM 716 C C . PRO A 1 90 ? 11.794 10.151 -18.337 1.00 97.94 90 PRO A C 1
ATOM 718 O O . PRO A 1 90 ? 11.133 9.203 -17.949 1.00 97.94 90 PRO A O 1
ATOM 721 N N . HIS A 1 91 ? 11.329 10.962 -19.289 1.00 98.38 91 HIS A N 1
ATOM 722 C CA . HIS A 1 91 ? 10.073 10.681 -20.017 1.00 98.38 91 HIS A CA 1
ATOM 723 C C . HIS A 1 91 ? 8.841 10.411 -19.113 1.00 98.38 91 HIS A C 1
ATOM 725 O O . HIS A 1 91 ? 8.033 9.516 -19.371 1.00 98.38 91 HIS A O 1
ATOM 731 N N . GLU A 1 92 ? 8.705 11.168 -18.010 1.00 98.44 92 GLU A N 1
ATOM 732 C CA . GLU A 1 92 ? 7.556 11.074 -17.089 1.00 98.44 92 GLU A CA 1
ATOM 733 C C . GLU A 1 92 ? 6.192 11.181 -17.808 1.00 98.44 92 GLU A C 1
ATOM 735 O O . GLU A 1 92 ? 5.321 10.357 -17.514 1.00 98.44 92 GLU A O 1
ATOM 740 N N . PRO A 1 93 ? 5.973 12.120 -18.758 1.00 98.62 93 PRO A N 1
ATOM 741 C CA . PRO A 1 93 ? 4.707 12.208 -19.488 1.00 98.62 93 PRO A CA 1
ATOM 742 C C . PRO A 1 93 ? 4.369 10.940 -20.284 1.00 98.62 93 PRO A C 1
ATOM 744 O O . PRO A 1 93 ? 3.217 10.499 -20.291 1.00 98.62 93 PRO A O 1
ATOM 747 N N . GLU A 1 94 ? 5.359 10.324 -20.928 1.00 98.75 94 GLU A N 1
ATOM 748 C CA . GLU A 1 94 ? 5.176 9.112 -21.721 1.00 98.75 94 GLU A CA 1
ATOM 749 C C . GLU A 1 94 ? 4.933 7.888 -20.837 1.00 98.75 94 GLU A C 1
ATOM 751 O O . GLU A 1 94 ? 4.046 7.090 -21.142 1.00 98.75 94 GLU A O 1
ATOM 756 N N . LEU A 1 95 ? 5.626 7.776 -19.698 1.00 98.75 95 LEU A N 1
ATOM 757 C CA . LEU A 1 95 ? 5.332 6.755 -18.689 1.00 98.75 95 LEU A CA 1
ATOM 758 C C . LEU A 1 95 ? 3.889 6.861 -18.185 1.00 98.75 95 LEU A C 1
ATOM 760 O O . LEU A 1 95 ? 3.167 5.864 -18.154 1.00 98.75 95 LEU A O 1
ATOM 764 N N . VAL A 1 96 ? 3.455 8.068 -17.810 1.00 98.81 96 VAL A N 1
ATOM 765 C CA . VAL A 1 96 ? 2.079 8.323 -17.363 1.00 98.81 96 VAL A CA 1
ATOM 766 C C . VAL A 1 96 ? 1.080 7.923 -18.450 1.00 98.81 96 VAL A C 1
ATOM 768 O O . VAL A 1 96 ? 0.084 7.265 -18.153 1.00 98.81 96 VAL A O 1
ATOM 771 N N . SER A 1 97 ? 1.345 8.285 -19.708 1.00 98.75 97 SER A N 1
ATOM 772 C CA . SER A 1 97 ? 0.493 7.920 -20.844 1.00 98.75 97 SER A CA 1
ATOM 773 C C . SER A 1 97 ? 0.392 6.400 -21.017 1.00 98.75 97 SER A C 1
ATOM 775 O O . SER A 1 97 ? -0.715 5.866 -21.085 1.00 98.75 97 SER A O 1
ATOM 777 N N . LEU A 1 98 ? 1.524 5.687 -20.995 1.00 98.75 98 LEU A N 1
ATOM 778 C CA . LEU A 1 98 ? 1.575 4.226 -21.118 1.00 98.75 98 LEU A CA 1
ATOM 779 C C . LEU A 1 98 ? 0.803 3.518 -19.997 1.00 98.75 98 LEU A C 1
ATOM 781 O O . LEU A 1 98 ? 0.050 2.582 -20.268 1.00 98.75 98 LEU A O 1
ATOM 785 N N . LEU A 1 99 ? 0.965 3.969 -18.749 1.00 98.75 99 LEU A N 1
ATOM 786 C CA . LEU A 1 99 ? 0.276 3.390 -17.594 1.00 98.75 99 LEU A CA 1
ATOM 787 C C . LEU A 1 99 ? -1.240 3.599 -17.674 1.00 98.75 99 LEU A C 1
ATOM 789 O O . LEU A 1 99 ? -1.997 2.661 -17.441 1.00 98.75 99 LEU A O 1
ATOM 793 N N . ARG A 1 100 ? -1.689 4.797 -18.060 1.00 98.50 100 ARG A N 1
ATOM 794 C CA . ARG A 1 100 ? -3.121 5.112 -18.197 1.00 98.50 100 ARG A CA 1
ATOM 795 C C . ARG A 1 100 ? -3.780 4.376 -19.358 1.00 98.50 100 ARG A C 1
ATOM 797 O O . ARG A 1 100 ? -4.927 3.970 -19.242 1.00 98.50 100 ARG A O 1
ATOM 804 N N . GLN A 1 101 ? -3.070 4.189 -20.468 1.00 98.50 101 GLN A N 1
ATOM 805 C CA . GLN A 1 101 ? -3.580 3.390 -21.585 1.00 98.50 101 GLN A CA 1
ATOM 806 C C . GLN A 1 101 ? -3.714 1.913 -21.200 1.00 98.50 101 GLN A C 1
ATOM 808 O O . GLN A 1 101 ? -4.690 1.269 -21.571 1.00 98.50 101 GLN A O 1
ATOM 813 N N . ALA A 1 102 ? -2.751 1.378 -20.444 1.00 98.19 102 ALA A N 1
ATOM 814 C CA . ALA A 1 102 ? -2.786 -0.010 -19.991 1.00 98.19 102 ALA A CA 1
ATOM 815 C C . ALA A 1 102 ? -3.810 -0.254 -18.873 1.00 98.19 102 ALA A C 1
ATOM 817 O O . ALA A 1 102 ? -4.385 -1.337 -18.791 1.00 98.19 102 ALA A O 1
ATOM 818 N N . VAL A 1 103 ? -4.049 0.748 -18.025 1.00 98.31 103 VAL A N 1
ATOM 819 C CA . VAL A 1 103 ? -5.016 0.698 -16.926 1.00 98.31 103 VAL A CA 1
ATOM 820 C C . VAL A 1 103 ? -5.929 1.929 -17.008 1.00 98.31 103 VAL A C 1
ATOM 822 O O . VAL A 1 103 ? -5.666 2.932 -16.339 1.00 98.31 103 VAL A O 1
ATOM 825 N N . PRO A 1 104 ? -7.007 1.874 -17.814 1.00 97.88 104 PRO A N 1
ATOM 826 C CA . PRO A 1 104 ? -7.893 3.022 -18.039 1.00 97.88 104 PRO A CA 1
ATOM 827 C C . PRO A 1 104 ? -8.546 3.572 -16.764 1.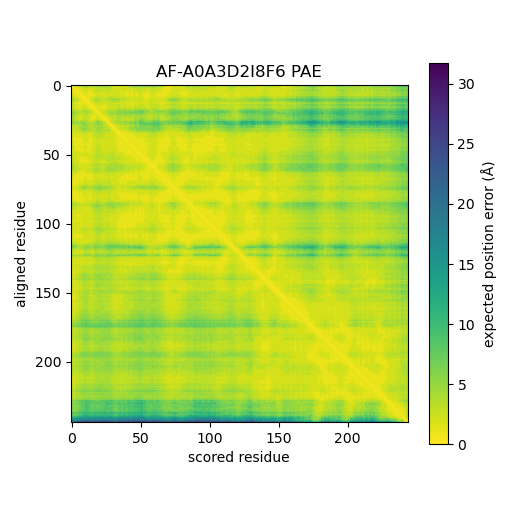00 97.88 104 PRO A C 1
ATOM 829 O O . PRO A 1 104 ? -8.705 4.780 -16.631 1.00 97.88 104 PRO A O 1
ATOM 832 N N . GLU A 1 105 ? -8.834 2.700 -15.793 1.00 97.94 105 GLU A N 1
ATOM 833 C CA . GLU A 1 105 ? -9.404 3.042 -14.478 1.00 97.94 105 GLU A CA 1
ATOM 834 C C . GLU A 1 105 ? -8.352 3.567 -13.474 1.00 97.94 105 GLU A C 1
ATOM 836 O O . GLU A 1 105 ? -8.560 3.568 -12.256 1.00 97.94 105 GLU A O 1
ATOM 841 N N . THR A 1 106 ? -7.176 3.984 -13.952 1.00 98.50 106 THR A N 1
ATOM 842 C CA . THR A 1 106 ? -6.164 4.612 -13.096 1.00 98.50 106 THR A CA 1
ATOM 843 C C . THR A 1 106 ? -6.682 5.952 -12.593 1.00 98.50 106 THR A C 1
ATOM 845 O O . THR A 1 106 ? -6.970 6.846 -13.385 1.00 98.50 106 THR A O 1
ATOM 848 N N . VAL A 1 107 ? -6.736 6.118 -11.273 1.00 98.62 107 VAL A N 1
ATOM 849 C CA . VAL A 1 107 ? -7.075 7.401 -10.636 1.00 98.62 107 VAL A CA 1
ATOM 850 C C . VAL A 1 107 ? -5.846 8.274 -10.425 1.00 98.62 107 VAL A C 1
ATOM 852 O O . VAL A 1 107 ? -5.969 9.489 -10.329 1.00 98.62 107 VAL A O 1
ATOM 855 N N . GLY A 1 108 ? -4.657 7.667 -10.379 1.00 98.69 108 GLY A N 1
ATOM 856 C CA . GLY A 1 108 ? -3.426 8.377 -10.079 1.00 98.69 108 GLY A CA 1
ATOM 857 C C . GLY A 1 108 ? -2.153 7.611 -10.413 1.00 98.69 108 GLY A C 1
ATOM 858 O O . GLY A 1 108 ? -2.095 6.382 -10.304 1.00 98.69 108 GLY A O 1
ATOM 859 N N . VAL A 1 109 ? -1.121 8.363 -10.794 1.00 98.81 109 VAL A N 1
ATOM 860 C CA . VAL A 1 109 ? 0.251 7.883 -10.980 1.00 98.81 109 VAL A CA 1
ATOM 861 C C . VAL A 1 109 ? 1.173 8.695 -10.080 1.00 98.81 109 VAL A C 1
ATOM 863 O O . VAL A 1 109 ? 1.268 9.917 -10.199 1.00 98.81 109 VAL A O 1
ATOM 866 N N . VAL A 1 110 ? 1.881 8.004 -9.196 1.00 98.75 110 VAL A N 1
ATOM 867 C CA . VAL A 1 110 ? 2.746 8.588 -8.170 1.00 98.75 110 VAL A CA 1
ATOM 868 C C . VAL A 1 110 ? 4.184 8.119 -8.382 1.00 98.75 110 VAL A C 1
ATOM 870 O O . VAL A 1 110 ? 4.447 6.966 -8.714 1.00 98.75 110 VAL A O 1
ATOM 873 N N . LEU A 1 111 ? 5.141 9.011 -8.176 1.00 98.69 111 LEU A N 1
ATOM 874 C CA . LEU A 1 111 ? 6.552 8.682 -8.040 1.00 98.69 111 LEU A CA 1
ATOM 875 C C . LEU A 1 111 ? 6.880 8.564 -6.554 1.00 98.69 111 LEU A C 1
ATOM 877 O O . LEU A 1 111 ? 6.699 9.533 -5.822 1.00 98.69 111 LEU A O 1
ATOM 881 N N . GLY A 1 112 ? 7.383 7.418 -6.106 1.00 98.25 112 GLY A N 1
ATOM 882 C CA . GLY A 1 112 ? 7.902 7.265 -4.748 1.00 98.25 112 GLY A CA 1
ATOM 883 C C . GLY A 1 112 ? 9.428 7.211 -4.742 1.00 98.25 112 GLY A C 1
ATOM 884 O O . GLY A 1 112 ? 10.036 6.479 -5.520 1.00 98.25 112 GLY A O 1
ATOM 885 N N . VAL A 1 113 ? 10.065 7.973 -3.861 1.00 97.75 113 VAL A N 1
ATOM 886 C CA . VAL A 1 113 ? 11.527 8.047 -3.759 1.00 97.75 113 VAL A CA 1
ATOM 887 C C . VAL A 1 113 ? 12.008 7.173 -2.617 1.00 97.75 113 VAL A C 1
ATOM 889 O O . VAL A 1 113 ? 11.689 7.414 -1.453 1.00 97.75 113 VAL A O 1
ATOM 892 N N . ASN A 1 114 ? 12.837 6.188 -2.944 1.00 96.62 114 ASN A N 1
ATOM 893 C CA . ASN A 1 114 ? 13.541 5.371 -1.973 1.00 96.62 114 ASN A CA 1
ATOM 894 C C . ASN A 1 114 ? 15.010 5.222 -2.384 1.00 96.62 114 ASN A C 1
ATOM 896 O O . ASN A 1 114 ? 15.365 4.360 -3.189 1.00 96.62 114 ASN A O 1
ATOM 900 N N . THR A 1 115 ? 15.865 6.056 -1.798 1.00 95.62 115 THR A N 1
ATOM 901 C CA . THR A 1 115 ? 17.323 6.041 -2.000 1.00 95.62 115 THR A CA 1
ATOM 902 C C . THR A 1 115 ? 18.073 5.276 -0.910 1.00 95.62 115 THR A C 1
ATOM 904 O O . THR A 1 115 ? 19.302 5.216 -0.920 1.00 95.62 115 THR A O 1
ATOM 907 N N . GLN A 1 116 ? 17.350 4.693 0.050 1.00 93.81 116 GLN A N 1
ATOM 908 C CA . GLN A 1 116 ? 17.959 4.013 1.185 1.00 93.81 116 GLN A CA 1
ATOM 909 C C . GLN A 1 116 ? 18.435 2.609 0.785 1.00 93.81 116 GLN A C 1
ATOM 911 O O . GLN A 1 116 ? 17.705 1.893 0.085 1.00 93.81 116 GLN A O 1
ATOM 916 N N . PRO A 1 117 ? 19.623 2.173 1.249 1.00 88.44 117 PRO A N 1
ATOM 917 C CA . PRO A 1 117 ? 20.179 0.853 0.960 1.00 88.44 117 PRO A CA 1
ATOM 918 C C . PRO A 1 117 ? 19.572 -0.213 1.886 1.00 88.44 117 PRO A C 1
ATOM 920 O O . PRO A 1 117 ? 20.286 -0.943 2.571 1.00 88.44 117 PRO A O 1
ATOM 923 N N . THR A 1 118 ? 18.244 -0.269 1.953 1.00 88.19 118 THR A N 1
ATOM 924 C CA . THR A 1 118 ? 17.491 -1.211 2.785 1.00 88.19 118 THR A CA 1
ATOM 925 C C . THR A 1 118 ? 16.568 -2.061 1.917 1.00 88.19 118 THR A C 1
ATOM 927 O O . THR A 1 118 ? 16.226 -1.685 0.792 1.00 88.19 118 THR A O 1
ATOM 930 N N . GLY A 1 119 ? 16.138 -3.204 2.459 1.00 85.00 119 GLY A N 1
ATOM 931 C CA . GLY A 1 11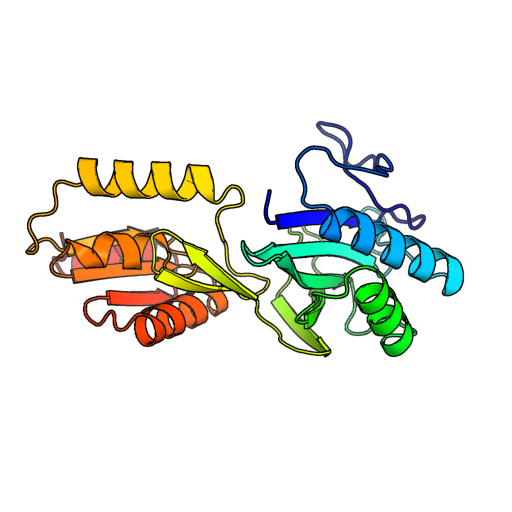9 ? 15.125 -4.060 1.832 1.00 85.00 119 GLY A CA 1
ATOM 932 C C . GLY A 1 119 ? 13.703 -3.488 1.887 1.00 85.00 119 GLY A C 1
ATOM 933 O O . GLY A 1 119 ? 12.772 -4.119 1.392 1.00 85.00 119 GLY A O 1
ATOM 934 N N . ALA A 1 120 ? 13.503 -2.310 2.492 1.00 91.50 120 ALA A N 1
ATOM 935 C CA . ALA A 1 120 ? 12.210 -1.642 2.465 1.00 91.50 120 ALA A CA 1
ATOM 936 C C . ALA A 1 120 ? 11.891 -1.204 1.029 1.00 91.50 120 ALA A C 1
ATOM 938 O O . ALA A 1 120 ? 12.718 -0.585 0.364 1.00 91.50 120 ALA A O 1
ATOM 939 N N . ILE A 1 121 ? 10.685 -1.520 0.552 1.00 93.75 121 ILE A N 1
ATOM 940 C CA . ILE A 1 121 ? 10.226 -1.149 -0.797 1.00 93.75 121 ILE A CA 1
ATOM 941 C C . ILE A 1 121 ? 9.832 0.329 -0.837 1.00 93.75 121 ILE A C 1
ATOM 943 O O . ILE A 1 121 ? 10.246 1.075 -1.725 1.00 93.75 121 ILE A O 1
ATOM 947 N N . LEU A 1 122 ? 9.025 0.739 0.139 1.00 94.56 122 LEU A N 1
ATOM 948 C CA . LEU A 1 122 ? 8.484 2.086 0.253 1.00 94.56 122 LEU A CA 1
ATOM 949 C C . LEU A 1 122 ? 9.543 3.041 0.803 1.00 94.56 122 LEU A C 1
ATOM 951 O O . LEU A 1 122 ? 10.393 2.646 1.600 1.00 94.56 122 LEU A O 1
ATOM 955 N N . GLY A 1 123 ? 9.482 4.290 0.354 1.00 91.56 123 GLY A N 1
ATOM 956 C CA . GLY A 1 123 ? 10.372 5.356 0.796 1.00 91.56 123 GLY A CA 1
ATOM 957 C C . GLY A 1 123 ? 9.636 6.454 1.557 1.00 91.56 123 GLY A C 1
ATOM 958 O O . GLY A 1 123 ? 8.496 6.267 1.989 1.00 91.56 123 GLY A O 1
ATOM 959 N N . GLY A 1 124 ? 10.310 7.592 1.724 1.00 89.00 124 GLY A N 1
ATOM 960 C CA . GLY A 1 124 ? 9.821 8.712 2.534 1.00 89.00 124 GLY A CA 1
ATOM 961 C C . GLY A 1 124 ? 9.192 9.864 1.748 1.00 89.00 124 GLY A C 1
ATOM 962 O O . GLY A 1 124 ? 8.480 10.663 2.342 1.00 89.00 124 GLY A O 1
ATOM 963 N N . GLU A 1 125 ? 9.428 9.961 0.436 1.00 94.88 125 GLU A N 1
ATOM 964 C CA . GLU A 1 125 ? 8.899 11.053 -0.394 1.00 94.88 125 GLU A CA 1
ATOM 965 C C . GLU A 1 125 ? 8.030 10.493 -1.526 1.00 94.88 125 GLU A C 1
ATOM 967 O O . GLU A 1 125 ? 8.398 9.511 -2.176 1.00 94.88 125 GLU A O 1
ATOM 972 N N . TYR A 1 126 ? 6.898 11.148 -1.786 1.00 96.94 126 TYR A N 1
ATOM 973 C CA . TYR A 1 126 ? 5.968 10.808 -2.861 1.00 96.94 126 TYR A CA 1
ATOM 974 C C . TYR A 1 126 ? 5.605 12.073 -3.641 1.00 96.94 126 TYR A C 1
ATOM 976 O O . TYR A 1 126 ? 5.342 13.116 -3.046 1.00 96.94 126 TYR A O 1
ATOM 984 N N . ARG A 1 127 ? 5.596 11.990 -4.974 1.00 97.69 127 ARG A N 1
ATOM 985 C CA . ARG A 1 127 ? 5.203 13.084 -5.870 1.00 97.69 127 ARG A CA 1
ATOM 986 C C . ARG A 1 127 ? 4.197 12.585 -6.892 1.00 97.69 127 ARG A C 1
ATOM 988 O O . ARG A 1 127 ? 4.485 11.657 -7.643 1.00 97.69 127 ARG A O 1
ATOM 995 N N . THR A 1 128 ? 3.053 13.242 -6.970 1.00 98.62 128 THR A N 1
ATOM 996 C CA . THR A 1 128 ? 2.047 12.966 -7.994 1.00 98.62 128 THR A CA 1
ATOM 997 C C . THR A 1 128 ? 2.578 13.352 -9.369 1.00 98.62 128 THR A C 1
ATOM 999 O O . THR A 1 128 ? 2.986 14.492 -9.590 1.00 98.62 128 THR A O 1
ATOM 1002 N N . LEU A 1 129 ? 2.598 12.391 -10.290 1.00 98.69 129 LEU A N 1
ATOM 1003 C CA . LEU A 1 129 ? 2.896 12.628 -11.702 1.00 98.69 129 LEU A CA 1
ATOM 1004 C C . LEU A 1 129 ? 1.618 12.967 -12.472 1.00 98.69 129 LEU A C 1
ATOM 1006 O O . LEU A 1 129 ? 1.655 13.755 -13.413 1.00 98.69 129 LEU A O 1
ATOM 1010 N N . TRP A 1 130 ? 0.491 12.371 -12.073 1.00 98.75 130 TRP A N 1
ATOM 1011 C CA . TRP A 1 130 ? -0.819 12.607 -12.670 1.00 98.75 130 TRP A CA 1
ATOM 1012 C C . TRP A 1 130 ? -1.950 12.138 -11.749 1.00 98.75 130 TRP A C 1
ATOM 1014 O O . TRP A 1 130 ? -1.801 11.114 -11.085 1.00 98.75 130 TRP A O 1
ATOM 1024 N N . GLY A 1 131 ? -3.091 12.832 -11.777 1.00 98.44 131 GLY A N 1
ATOM 1025 C CA . GLY A 1 131 ? -4.310 12.432 -11.069 1.00 98.44 131 GLY A CA 1
ATOM 1026 C C . GLY A 1 131 ? -4.206 12.579 -9.551 1.00 98.44 131 GLY A C 1
ATOM 1027 O O . GLY A 1 131 ? -3.633 13.546 -9.056 1.00 98.44 131 GLY A O 1
ATOM 1028 N N . GLU A 1 132 ? -4.776 11.619 -8.832 1.00 97.94 132 GLU A N 1
ATOM 1029 C CA . GLU A 1 132 ? -4.812 11.570 -7.369 1.00 97.94 132 GLU A CA 1
ATOM 1030 C C . GLU A 1 132 ? -3.547 10.921 -6.776 1.00 97.94 132 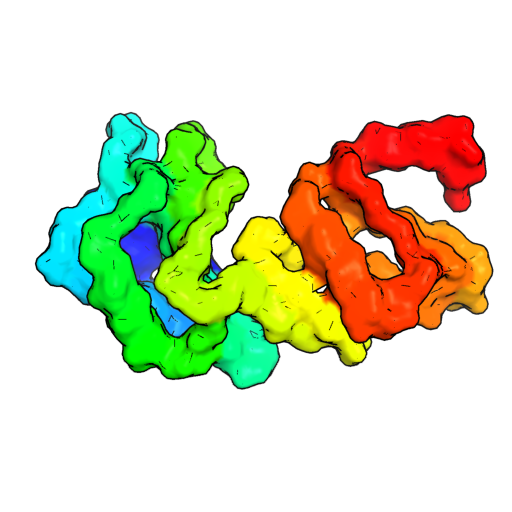GLU A C 1
ATOM 1032 O O . GLU A 1 132 ? -2.888 10.091 -7.401 1.00 97.94 132 GLU A O 1
ATOM 1037 N N . ASP A 1 133 ? -3.220 11.244 -5.525 1.00 96.56 133 ASP A N 1
ATOM 1038 C CA . ASP A 1 133 ? -2.153 10.581 -4.755 1.00 96.56 133 ASP A CA 1
ATOM 1039 C C . ASP A 1 133 ? -2.669 9.466 -3.829 1.00 96.56 133 ASP A C 1
ATOM 1041 O O . ASP A 1 133 ? -1.901 8.809 -3.116 1.00 96.56 133 ASP A O 1
ATOM 1045 N N . VAL A 1 134 ? -3.980 9.230 -3.868 1.00 96.62 134 VAL A N 1
ATOM 1046 C CA . VAL A 1 134 ? -4.692 8.286 -3.015 1.00 96.62 134 VAL A CA 1
ATOM 1047 C C . VAL A 1 134 ? -5.723 7.476 -3.769 1.00 96.62 134 VAL A C 1
ATOM 1049 O O . VAL A 1 134 ? -6.271 7.882 -4.788 1.00 96.62 134 VAL A O 1
ATOM 1052 N N . LEU A 1 135 ? -6.023 6.314 -3.200 1.00 97.25 135 LEU A N 1
ATOM 1053 C CA . LEU A 1 135 ? -7.121 5.465 -3.624 1.00 97.25 135 LEU A CA 1
ATOM 1054 C C . LEU A 1 135 ? -8.185 5.438 -2.536 1.00 97.25 135 LEU A C 1
ATOM 1056 O O . LEU A 1 135 ? -7.857 5.300 -1.361 1.00 97.25 135 LEU A O 1
ATOM 1060 N N . THR A 1 136 ? -9.454 5.516 -2.918 1.00 96.56 136 THR A N 1
ATOM 1061 C CA . THR A 1 136 ? -10.560 5.281 -1.986 1.00 96.56 136 THR A CA 1
ATOM 1062 C C . THR A 1 136 ? -11.085 3.860 -2.160 1.00 96.56 136 THR A C 1
ATOM 1064 O O . THR A 1 136 ? -11.303 3.434 -3.290 1.00 96.56 136 THR A O 1
ATOM 1067 N N . ASP A 1 137 ? -11.300 3.123 -1.074 1.00 96.12 137 ASP A N 1
ATOM 1068 C CA . ASP A 1 137 ? -11.943 1.802 -1.099 1.00 96.12 137 ASP A CA 1
ATOM 1069 C C . ASP A 1 137 ? -13.007 1.689 -0.003 1.00 96.12 137 ASP A C 1
ATOM 1071 O O . ASP A 1 137 ? -13.032 2.480 0.946 1.00 96.12 137 ASP A O 1
ATOM 1075 N N . ARG A 1 138 ? -13.896 0.704 -0.132 1.00 94.94 138 ARG A N 1
ATOM 1076 C CA . ARG A 1 138 ? -14.891 0.372 0.890 1.00 94.94 138 ARG A CA 1
ATOM 1077 C C . ARG A 1 138 ? -14.499 -0.907 1.615 1.00 94.94 138 ARG A C 1
ATOM 1079 O O . ARG A 1 138 ? -14.000 -1.827 0.987 1.00 94.94 138 ARG A O 1
ATOM 1086 N N . LEU A 1 139 ? -14.718 -0.949 2.927 1.00 95.00 139 LEU A N 1
ATOM 1087 C CA . LEU A 1 139 ? -14.504 -2.134 3.762 1.00 95.00 139 LEU A CA 1
ATOM 1088 C C . LEU A 1 139 ? -15.423 -2.088 4.975 1.00 95.00 139 LEU A C 1
ATOM 1090 O O . LEU A 1 139 ? -15.499 -1.063 5.653 1.00 95.00 139 LEU A O 1
ATOM 1094 N N . CYS A 1 140 ? -16.133 -3.179 5.253 1.00 94.81 140 CYS A N 1
ATOM 1095 C CA . CYS A 1 140 ? -17.114 -3.262 6.336 1.00 94.81 140 CYS A CA 1
ATOM 1096 C C . CYS A 1 140 ? -18.169 -2.136 6.266 1.00 94.81 140 CYS A C 1
ATOM 1098 O O . CYS A 1 140 ? -18.643 -1.645 7.292 1.00 94.81 140 CYS A O 1
ATOM 1100 N N . GLY A 1 141 ? -18.519 -1.663 5.066 1.00 94.38 141 GLY A N 1
ATOM 1101 C CA . GLY A 1 141 ? -19.438 -0.533 4.861 1.00 94.38 141 GLY A CA 1
ATOM 1102 C C . GLY A 1 141 ? -18.883 0.847 5.249 1.00 94.38 141 GLY A C 1
ATOM 1103 O O . GLY A 1 141 ? -19.642 1.810 5.287 1.00 94.38 141 GLY A O 1
ATOM 1104 N N . LEU A 1 142 ? -17.589 0.957 5.557 1.00 96.50 142 LEU A N 1
ATOM 1105 C CA . LEU A 1 142 ? -16.872 2.221 5.750 1.00 96.50 142 LEU A CA 1
ATOM 1106 C C . LEU A 1 142 ? -16.060 2.559 4.503 1.00 96.50 142 LEU A C 1
ATOM 1108 O O . LEU A 1 142 ? -15.721 1.674 3.720 1.00 96.50 142 LEU A O 1
ATOM 1112 N N . THR A 1 143 ? -15.748 3.839 4.320 1.00 96.50 143 THR A N 1
ATOM 1113 C CA . THR A 1 143 ? -14.956 4.334 3.189 1.00 96.50 143 THR A CA 1
ATOM 1114 C C . THR A 1 143 ? -13.585 4.787 3.677 1.00 96.50 143 THR A C 1
ATOM 1116 O O . THR A 1 143 ? -13.495 5.595 4.599 1.00 96.50 143 THR A O 1
ATOM 1119 N N . PHE A 1 144 ? -12.521 4.291 3.051 1.00 96.44 144 PHE A N 1
ATOM 1120 C CA . PHE A 1 144 ? -11.140 4.580 3.429 1.00 96.44 144 PHE A CA 1
ATOM 1121 C C . PHE A 1 144 ? -10.369 5.182 2.257 1.00 96.44 144 PHE A C 1
ATOM 1123 O O . PHE A 1 144 ? -10.262 4.568 1.198 1.00 96.44 144 PHE A O 1
ATOM 1130 N N . ARG A 1 145 ? -9.810 6.371 2.471 1.00 94.94 145 ARG A N 1
ATOM 1131 C CA . ARG A 1 145 ? -8.714 6.977 1.720 1.00 94.94 145 ARG A CA 1
ATOM 1132 C C . ARG A 1 145 ? -7.417 6.260 2.083 1.00 94.94 145 ARG A C 1
ATOM 1134 O O . ARG A 1 145 ? -7.123 6.048 3.261 1.00 94.94 145 ARG A O 1
ATOM 1141 N N . LEU A 1 146 ? -6.666 5.874 1.059 1.00 93.81 146 LEU A N 1
ATOM 1142 C CA . LEU A 1 146 ? -5.477 5.046 1.168 1.00 93.81 146 LEU A CA 1
ATOM 1143 C C . LEU A 1 146 ? -4.338 5.661 0.348 1.00 93.81 146 LEU A C 1
ATOM 1145 O O . LEU A 1 146 ? -4.279 5.481 -0.873 1.00 93.81 146 LEU A O 1
ATOM 1149 N N . SER A 1 147 ? -3.403 6.327 1.020 1.00 94.94 147 SER A N 1
ATOM 1150 C CA . SER A 1 147 ? -2.131 6.729 0.416 1.00 94.94 147 SER A CA 1
ATOM 1151 C C . SER A 1 147 ? -1.220 5.533 0.126 1.00 94.94 147 SER A C 1
ATOM 1153 O O . SER A 1 147 ? -1.442 4.409 0.597 1.00 94.94 147 SER A O 1
ATOM 1155 N N . VAL A 1 148 ? -0.191 5.759 -0.697 1.00 95.88 148 VAL A N 1
ATOM 1156 C CA . VAL A 1 148 ? 0.806 4.736 -1.051 1.00 95.88 148 VAL A CA 1
ATOM 1157 C C . VAL A 1 148 ? 1.447 4.076 0.186 1.00 95.88 148 VAL A C 1
ATOM 1159 O O . VAL A 1 148 ? 1.448 2.840 0.224 1.00 95.88 148 VAL A O 1
ATOM 1162 N N . PRO A 1 149 ? 1.958 4.822 1.195 1.00 94.06 149 PRO A N 1
ATOM 1163 C CA . PRO A 1 149 ? 2.590 4.218 2.370 1.00 94.06 149 PRO A CA 1
ATOM 1164 C C . PRO A 1 149 ? 1.605 3.551 3.337 1.00 94.06 149 PRO A C 1
ATOM 1166 O O . PRO A 1 149 ? 2.008 2.657 4.080 1.00 94.06 149 PRO A O 1
ATOM 1169 N N . SER A 1 150 ? 0.327 3.939 3.326 1.00 91.25 150 SER A N 1
ATOM 1170 C CA . SER A 1 150 ? -0.668 3.414 4.262 1.00 91.25 150 SER A CA 1
ATOM 1171 C C . SER A 1 150 ? -0.895 1.917 4.091 1.00 91.25 150 SER A C 1
ATOM 1173 O O . SER A 1 150 ? -1.143 1.431 2.984 1.00 91.25 150 SER A O 1
ATOM 1175 N N . PHE A 1 151 ? -0.851 1.164 5.191 1.00 92.25 151 PHE A N 1
ATOM 1176 C CA . PHE A 1 151 ? -1.199 -0.254 5.176 1.00 92.25 151 PHE A CA 1
ATOM 1177 C C . PHE A 1 151 ? -2.702 -0.453 4.928 1.00 92.25 151 PHE A C 1
ATOM 1179 O O . PHE A 1 151 ? -3.544 0.275 5.449 1.00 92.25 151 PHE A O 1
ATOM 1186 N N . TYR A 1 152 ? -3.031 -1.476 4.139 1.00 93.88 152 TYR A N 1
ATOM 1187 C CA . TYR A 1 152 ? -4.400 -1.912 3.886 1.00 93.88 152 TYR A CA 1
ATOM 1188 C C . TYR A 1 152 ? -4.416 -3.410 3.585 1.00 93.88 152 TYR A C 1
ATOM 1190 O O . TYR A 1 152 ? -3.482 -3.929 2.955 1.00 93.88 152 TYR A O 1
ATOM 1198 N N . GLN A 1 153 ? -5.469 -4.102 4.022 1.00 95.31 153 GLN A N 1
ATOM 1199 C CA . GLN A 1 153 ? -5.578 -5.547 3.856 1.00 95.31 153 GLN A CA 1
ATOM 1200 C C . GLN A 1 153 ? -5.642 -5.929 2.381 1.00 95.31 153 GLN A C 1
ATOM 1202 O O . GLN A 1 153 ? -6.439 -5.395 1.611 1.00 95.31 153 GLN A O 1
ATOM 1207 N N . VAL A 1 154 ? -4.799 -6.886 1.984 1.00 94.75 154 VAL A N 1
ATOM 1208 C CA . VAL A 1 154 ? -4.639 -7.241 0.565 1.00 94.75 154 VAL A CA 1
ATOM 1209 C C . VAL A 1 154 ? -5.741 -8.148 0.023 1.00 94.75 154 VAL A C 1
ATOM 1211 O O . VAL A 1 154 ? -5.888 -8.300 -1.195 1.00 94.75 154 VAL A O 1
ATOM 1214 N N . ASN A 1 155 ? -6.479 -8.790 0.925 1.00 95.25 155 ASN A N 1
ATOM 1215 C CA . ASN A 1 155 ? -7.620 -9.640 0.633 1.00 95.25 155 ASN A CA 1
ATOM 1216 C C . ASN A 1 155 ? -8.846 -9.035 1.319 1.00 95.25 155 ASN A C 1
ATOM 1218 O O . ASN A 1 155 ? -9.028 -9.222 2.517 1.00 95.25 155 ASN A O 1
ATOM 1222 N N . HIS A 1 156 ? -9.627 -8.276 0.552 1.00 92.81 156 HIS A N 1
ATOM 1223 C CA . HIS A 1 156 ? -10.783 -7.535 1.048 1.00 92.81 156 HIS A CA 1
ATOM 1224 C C . HIS A 1 156 ? -11.799 -8.455 1.738 1.00 92.81 156 HIS A C 1
ATOM 1226 O O . HIS A 1 156 ? -12.135 -8.236 2.896 1.00 92.81 156 HIS A O 1
ATOM 1232 N N . ASP A 1 157 ? -12.224 -9.524 1.067 1.00 93.56 157 ASP A N 1
ATOM 1233 C CA . ASP A 1 157 ? -13.336 -10.354 1.547 1.00 93.56 157 ASP A CA 1
ATOM 1234 C C . ASP A 1 157 ? -12.968 -11.066 2.853 1.00 93.56 157 ASP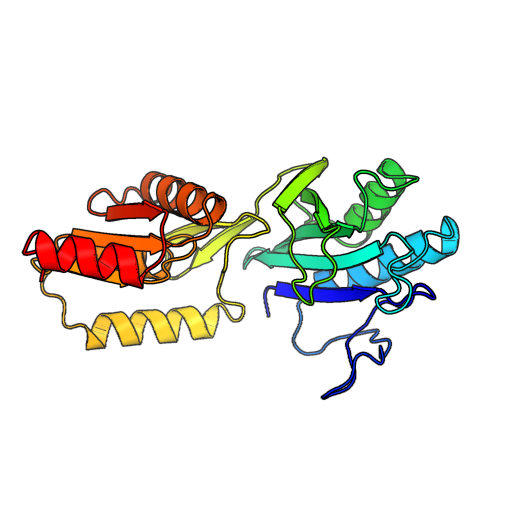 A C 1
ATOM 1236 O O . ASP A 1 157 ? -13.746 -11.117 3.805 1.00 93.56 157 ASP A O 1
ATOM 1240 N N . MET A 1 158 ? -11.721 -11.536 2.949 1.00 97.12 158 MET A N 1
ATOM 1241 C CA . MET A 1 158 ? -11.218 -12.132 4.187 1.00 97.12 158 MET A CA 1
ATOM 1242 C C . MET A 1 158 ? -10.933 -11.098 5.277 1.00 97.12 158 MET A C 1
ATOM 1244 O O . MET A 1 158 ? -11.005 -11.444 6.454 1.00 97.12 158 MET A O 1
ATOM 1248 N N . ALA A 1 159 ? -10.636 -9.847 4.922 1.00 96.62 159 ALA A N 1
ATOM 1249 C CA . ALA A 1 159 ? -10.507 -8.773 5.900 1.00 96.62 159 ALA A CA 1
ATOM 1250 C C . ALA A 1 159 ? -11.851 -8.465 6.567 1.00 96.62 159 ALA A C 1
ATOM 1252 O O . ALA A 1 159 ? -11.890 -8.313 7.783 1.00 96.62 159 ALA A O 1
ATOM 1253 N N . GLU A 1 160 ? -12.957 -8.451 5.816 1.00 95.88 160 GLU A N 1
ATOM 1254 C CA . GLU A 1 160 ? -14.289 -8.264 6.406 1.00 95.88 160 GLU A CA 1
ATOM 1255 C C . GLU A 1 160 ? -14.659 -9.397 7.366 1.00 95.88 160 GLU A C 1
ATOM 1257 O O . GLU A 1 160 ? -15.192 -9.151 8.450 1.00 95.88 160 GLU A O 1
ATOM 1262 N N . VAL A 1 161 ? -14.345 -10.646 7.000 1.00 97.88 161 VAL A N 1
ATOM 1263 C CA . VAL A 1 161 ? -14.522 -11.799 7.894 1.00 97.88 161 VAL A CA 1
ATOM 1264 C C . VAL A 1 161 ? -13.678 -11.629 9.156 1.00 97.88 161 VAL A C 1
ATOM 1266 O O . VAL A 1 161 ? -14.222 -11.704 10.253 1.00 97.88 161 VAL A O 1
ATOM 1269 N N . LEU A 1 162 ? -12.382 -11.339 9.012 1.00 98.06 162 LEU A N 1
ATOM 1270 C CA . LEU A 1 162 ? -11.465 -11.141 10.135 1.00 98.06 162 LEU A CA 1
ATOM 1271 C C . LEU A 1 162 ? -11.956 -10.045 11.090 1.00 98.06 162 LEU A C 1
ATOM 1273 O O . LEU A 1 162 ? -11.977 -10.247 12.301 1.00 98.06 162 LEU A O 1
ATOM 1277 N N . TYR A 1 163 ? -12.349 -8.892 10.550 1.00 96.88 163 TYR A N 1
ATOM 1278 C CA . TYR A 1 163 ? -12.710 -7.724 11.353 1.00 96.88 163 TYR A CA 1
ATOM 1279 C C . TYR A 1 163 ? -14.028 -7.934 12.089 1.00 96.88 163 TYR A C 1
ATOM 1281 O O . TYR A 1 163 ? -14.143 -7.560 13.253 1.00 96.88 163 TYR A O 1
ATOM 1289 N N . ARG A 1 164 ? -15.006 -8.580 11.446 1.00 94.75 164 ARG A N 1
ATOM 1290 C CA . ARG A 1 164 ? -16.257 -8.974 12.099 1.00 94.75 164 ARG A CA 1
ATOM 1291 C C . ARG A 1 164 ? -16.011 -9.979 13.222 1.00 94.75 164 ARG A C 1
ATOM 1293 O O . ARG A 1 164 ? -16.508 -9.765 14.317 1.00 94.75 164 ARG A O 1
ATOM 1300 N N . THR A 1 165 ? -15.197 -11.009 12.988 1.00 97.31 165 THR A N 1
ATOM 1301 C CA . THR A 1 165 ? -14.851 -11.982 14.035 1.00 97.31 165 THR A CA 1
ATOM 1302 C C . THR A 1 165 ? -14.161 -11.309 15.221 1.00 97.31 165 THR A C 1
ATOM 1304 O O . THR A 1 165 ? -14.511 -11.583 16.364 1.00 97.31 165 THR A O 1
ATOM 1307 N N . ALA A 1 166 ? -13.219 -10.393 14.969 1.00 96.06 166 ALA A N 1
ATOM 1308 C CA . ALA A 1 166 ? -12.561 -9.632 16.030 1.00 96.06 166 ALA A CA 1
ATOM 1309 C C . ALA A 1 166 ? -13.555 -8.764 16.820 1.00 96.06 166 ALA A C 1
ATOM 1311 O O . ALA A 1 166 ? -13.492 -8.729 18.046 1.00 96.06 166 ALA A O 1
ATOM 1312 N N . LEU A 1 167 ? -14.489 -8.099 16.131 1.00 94.38 167 LEU A N 1
ATOM 1313 C CA . LEU A 1 167 ? -15.538 -7.292 16.757 1.00 94.38 167 LEU A CA 1
ATOM 1314 C C . LEU A 1 167 ? -16.471 -8.139 17.635 1.00 94.38 167 LEU A C 1
ATOM 1316 O O . LEU A 1 167 ? -16.848 -7.705 18.721 1.00 94.38 167 LEU A O 1
ATOM 1320 N N . ASP A 1 168 ? -16.837 -9.336 17.177 1.00 95.44 168 ASP A N 1
ATOM 1321 C CA . ASP A 1 168 ? -17.702 -10.247 17.928 1.00 95.44 168 ASP A CA 1
ATOM 1322 C C . ASP A 1 168 ? -16.974 -10.830 19.152 1.00 95.44 168 ASP A C 1
ATOM 1324 O O . ASP A 1 168 ? -17.553 -10.903 20.233 1.00 95.44 168 ASP A O 1
ATOM 1328 N N . PHE A 1 169 ? -15.686 -11.171 19.026 1.00 97.44 169 PHE A N 1
ATOM 1329 C CA . PHE A 1 169 ? -14.869 -11.657 20.146 1.00 97.44 169 PHE A CA 1
ATOM 1330 C C . PHE A 1 169 ? -14.576 -10.580 21.190 1.00 97.44 169 PHE A C 1
ATOM 1332 O O . PHE A 1 169 ? -14.441 -10.901 22.368 1.00 97.44 169 PHE A O 1
ATOM 1339 N N . ALA A 1 170 ? -14.489 -9.314 20.777 1.00 96.12 170 ALA A N 1
ATOM 1340 C CA . ALA A 1 170 ? -14.274 -8.199 21.693 1.00 96.12 170 ALA A CA 1
ATOM 1341 C C . ALA A 1 170 ? -15.456 -7.983 22.656 1.00 96.12 170 ALA A C 1
ATOM 1343 O O . ALA A 1 170 ? -15.269 -7.362 23.698 1.00 96.12 170 ALA A O 1
ATOM 1344 N N . GLY A 1 171 ? -16.658 -8.480 22.326 1.00 95.38 171 GLY A N 1
ATOM 1345 C CA . GLY A 1 171 ? -17.815 -8.453 23.229 1.00 95.38 171 GLY A CA 1
ATOM 1346 C C . GLY A 1 171 ? -18.251 -7.048 23.657 1.00 95.38 171 GLY A C 1
ATOM 1347 O O . GLY A 1 171 ? -18.793 -6.889 24.745 1.00 95.38 171 GLY A O 1
ATOM 1348 N N . LEU A 1 172 ? -17.986 -6.035 22.825 1.00 96.94 172 LEU A N 1
ATOM 1349 C CA . LEU A 1 172 ? -18.204 -4.627 23.163 1.00 96.94 172 LEU A CA 1
ATOM 1350 C C . LEU A 1 172 ? -19.692 -4.319 23.376 1.00 96.94 172 LEU A C 1
ATOM 1352 O O . LEU A 1 172 ? -20.535 -4.690 22.553 1.00 96.94 172 LEU A O 1
ATOM 1356 N N . THR A 1 173 ? -19.994 -3.598 24.454 1.00 96.56 173 THR A N 1
ATOM 1357 C CA . THR A 1 173 ? -21.357 -3.229 24.866 1.00 96.56 173 THR A CA 1
ATOM 1358 C C . THR A 1 173 ? -21.684 -1.755 24.617 1.00 96.56 173 THR A C 1
ATOM 1360 O O . THR A 1 173 ? -22.838 -1.349 24.755 1.00 96.56 173 THR A O 1
ATOM 1363 N N . GLY A 1 174 ? -20.697 -0.956 24.199 1.00 96.44 174 GLY A N 1
ATOM 1364 C CA . GLY A 1 174 ? -20.849 0.471 23.894 1.00 96.44 174 GLY A CA 1
ATOM 1365 C C . GLY A 1 174 ? -20.225 1.400 24.929 1.00 96.44 174 GLY A C 1
ATOM 1366 O O . GLY A 1 174 ? -20.255 2.613 24.742 1.00 96.44 174 GLY A O 1
ATOM 1367 N N . THR A 1 175 ? -19.642 0.860 26.002 1.00 96.19 175 THR A N 1
ATOM 1368 C CA . THR A 1 175 ? -19.022 1.657 27.077 1.00 96.19 175 THR A CA 1
ATOM 1369 C C . THR A 1 175 ? -17.507 1.524 27.142 1.00 96.19 175 THR A C 1
ATOM 1371 O O . THR A 1 175 ? -16.836 2.347 27.758 1.00 96.19 175 THR A O 1
ATOM 1374 N N . GLU A 1 176 ? -16.953 0.494 26.510 1.00 95.94 176 GLU A N 1
ATOM 1375 C CA . GLU A 1 176 ? -15.541 0.154 26.608 1.00 95.94 176 GLU A CA 1
ATOM 1376 C C . GLU A 1 176 ? -14.661 1.149 25.843 1.00 95.94 176 GLU A C 1
ATOM 1378 O O . GLU A 1 176 ? -15.067 1.732 24.830 1.00 95.94 176 GLU A O 1
ATOM 1383 N N . THR A 1 177 ? -13.422 1.299 26.317 1.00 94.94 177 THR A N 1
ATOM 1384 C CA . THR A 1 177 ? -12.345 1.946 25.563 1.00 94.94 177 THR A CA 1
ATOM 1385 C C . THR A 1 177 ? -11.508 0.872 24.880 1.00 94.94 177 THR A C 1
ATOM 1387 O O . THR A 1 177 ? -11.010 -0.035 25.537 1.00 94.94 177 THR A O 1
ATOM 1390 N N . VAL A 1 178 ? -11.343 0.972 23.563 1.00 95.88 178 VAL A N 1
ATOM 1391 C CA . VAL A 1 178 ? -10.531 0.036 22.773 1.00 95.88 178 VAL A CA 1
ATOM 1392 C C . VAL A 1 178 ? -9.207 0.693 22.396 1.00 95.88 178 VAL A C 1
ATOM 1394 O O . VAL A 1 178 ? -9.191 1.819 21.901 1.00 95.88 178 VAL A O 1
ATOM 1397 N N . LEU A 1 179 ? -8.099 -0.022 22.591 1.00 94.62 179 LEU A N 1
ATOM 1398 C CA . LEU A 1 179 ? -6.775 0.382 22.118 1.00 94.62 179 LEU A CA 1
ATOM 1399 C C . LEU A 1 179 ? -6.425 -0.392 20.841 1.00 94.62 179 LEU A C 1
ATOM 1401 O O . LEU A 1 179 ? -6.248 -1.608 20.875 1.00 94.62 179 LEU A O 1
ATOM 1405 N N . ASP A 1 180 ? -6.318 0.315 19.719 1.00 95.81 180 ASP A N 1
ATOM 1406 C CA . ASP A 1 180 ? -5.886 -0.221 18.427 1.00 95.81 180 ASP A CA 1
ATOM 1407 C C . ASP A 1 180 ? -4.415 0.147 18.189 1.00 95.81 180 ASP A C 1
ATOM 1409 O O . ASP A 1 180 ? -4.077 1.207 17.655 1.00 95.81 180 ASP A O 1
ATOM 1413 N N . LEU A 1 181 ? -3.515 -0.709 18.669 1.00 94.75 181 LEU A N 1
ATOM 1414 C CA . LEU A 1 181 ? -2.079 -0.548 18.466 1.00 94.75 181 LEU A CA 1
ATOM 1415 C C . LEU A 1 181 ? -1.706 -1.039 17.063 1.00 94.75 181 LEU A C 1
ATOM 1417 O O . LEU A 1 181 ? -2.125 -2.123 16.663 1.00 94.75 181 LEU A O 1
ATOM 1421 N N . TYR A 1 182 ? -0.877 -0.271 16.350 1.00 95.00 182 TYR A N 1
ATOM 1422 C CA . TYR A 1 182 ? -0.548 -0.485 14.932 1.00 95.00 182 TYR A CA 1
ATOM 1423 C C . TYR A 1 182 ? -1.753 -0.253 14.002 1.00 95.00 182 TYR A C 1
ATOM 1425 O O . TYR A 1 182 ? -2.011 -1.025 13.076 1.00 95.00 182 TYR A O 1
ATOM 1433 N N . CYS A 1 183 ? -2.509 0.821 14.253 1.00 95.62 183 CYS A N 1
ATOM 1434 C CA . CYS A 1 183 ? -3.813 1.044 13.624 1.00 95.62 183 CYS A CA 1
ATOM 1435 C C . CYS A 1 183 ? -3.757 1.314 12.108 1.00 95.62 183 CYS A C 1
ATOM 1437 O O . CYS A 1 183 ? -4.798 1.290 11.436 1.00 95.62 183 CYS A O 1
ATOM 1439 N N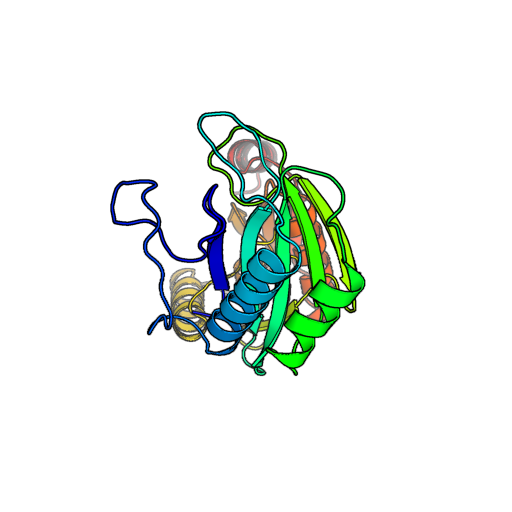 . GLY A 1 184 ? -2.578 1.609 11.543 1.00 94.88 184 GLY A N 1
ATOM 1440 C CA . GLY A 1 184 ? -2.431 2.013 10.147 1.00 94.88 184 GLY A CA 1
ATOM 1441 C C . GLY A 1 184 ? -3.370 3.172 9.796 1.00 94.88 184 GLY A C 1
ATOM 1442 O O . GLY A 1 184 ? -3.481 4.143 10.538 1.00 94.88 184 GLY A O 1
ATOM 1443 N N . ALA A 1 185 ? -4.111 3.036 8.690 1.00 95.44 185 ALA A N 1
ATOM 1444 C CA . ALA A 1 185 ? -5.115 4.012 8.239 1.00 95.44 185 ALA A CA 1
ATOM 1445 C C . ALA A 1 185 ? -6.447 3.979 9.031 1.00 95.44 185 ALA A C 1
ATOM 1447 O O . ALA A 1 185 ? -7.478 4.457 8.545 1.00 95.44 185 ALA A O 1
ATOM 1448 N N . GLY A 1 186 ? -6.455 3.375 10.225 1.00 96.75 186 GLY A N 1
ATOM 1449 C CA . GLY A 1 186 ? -7.592 3.352 11.147 1.00 96.75 186 GLY A CA 1
ATOM 1450 C C . GLY A 1 186 ? -8.719 2.399 10.747 1.00 96.75 186 GLY A C 1
ATOM 1451 O O . GLY A 1 186 ? -9.877 2.648 11.087 1.00 96.75 186 GLY A O 1
ATOM 1452 N N . THR A 1 187 ? -8.415 1.339 9.987 1.00 97.00 187 THR A N 1
ATOM 1453 C CA . THR A 1 187 ? -9.453 0.430 9.463 1.00 97.00 187 THR A CA 1
ATOM 1454 C C . THR A 1 187 ? -10.148 -0.370 10.561 1.00 97.00 187 THR A C 1
ATOM 1456 O O . THR A 1 187 ? -11.376 -0.368 10.622 1.00 97.00 187 THR A O 1
ATOM 1459 N N . ILE A 1 188 ? -9.382 -1.000 11.457 1.00 97.25 188 ILE A N 1
ATOM 1460 C CA . ILE A 1 188 ? -9.923 -1.726 12.614 1.00 97.25 188 ILE A CA 1
ATOM 1461 C C . ILE A 1 188 ? -10.501 -0.732 13.619 1.00 97.25 188 ILE A C 1
ATOM 1463 O O . ILE A 1 188 ? -11.638 -0.918 14.048 1.00 97.25 188 ILE A O 1
ATOM 1467 N N . THR A 1 189 ? -9.779 0.358 13.906 1.00 97.69 189 THR A N 1
ATOM 1468 C CA . THR A 1 189 ? -10.207 1.435 14.814 1.00 97.69 189 THR A CA 1
ATOM 1469 C C . THR A 1 189 ? -11.656 1.842 14.561 1.00 97.69 189 THR A C 1
ATOM 1471 O O . THR A 1 189 ? -12.484 1.842 15.467 1.00 97.69 189 THR A O 1
ATOM 1474 N N . GLN A 1 190 ? -11.986 2.141 13.304 1.00 97.94 190 GLN A N 1
ATOM 1475 C CA . GLN A 1 190 ? -13.308 2.627 12.923 1.00 97.94 190 GLN A CA 1
ATOM 1476 C C . GLN A 1 190 ? -14.376 1.527 12.889 1.00 97.94 190 GLN A C 1
ATOM 1478 O O . GLN A 1 190 ? -15.548 1.807 13.138 1.00 97.94 190 GLN A O 1
ATOM 1483 N N . VAL A 1 191 ? -14.001 0.272 12.620 1.00 97.12 191 VAL A N 1
ATOM 1484 C CA . VAL A 1 191 ? -14.926 -0.865 12.756 1.00 97.12 191 VAL A CA 1
ATOM 1485 C C . VAL A 1 191 ? -15.288 -1.085 14.227 1.00 97.12 191 VAL A C 1
ATOM 1487 O O . VAL A 1 191 ? -16.470 -1.227 14.537 1.00 97.12 191 VAL A O 1
ATOM 1490 N N . MET A 1 192 ? -14.301 -1.043 15.127 1.00 97.88 192 MET A N 1
ATOM 1491 C CA . MET A 1 192 ? -14.507 -1.167 16.576 1.00 97.88 192 MET A CA 1
ATOM 1492 C C . MET A 1 192 ? -15.325 -0.001 17.138 1.00 97.88 192 MET A C 1
ATOM 1494 O O . MET A 1 192 ? -16.214 -0.207 17.963 1.00 97.88 192 MET A O 1
ATOM 1498 N N . ALA A 1 193 ? -15.108 1.211 16.623 1.00 97.62 193 ALA A N 1
ATOM 1499 C CA . ALA A 1 193 ? -15.794 2.424 17.063 1.00 97.62 193 ALA A CA 1
ATOM 1500 C C . ALA A 1 193 ? -17.322 2.370 16.917 1.00 97.62 193 ALA A C 1
ATOM 1502 O O . ALA A 1 193 ? -18.027 3.096 17.612 1.00 97.62 193 ALA A O 1
ATOM 1503 N N . ARG A 1 194 ? -17.853 1.481 16.068 1.00 95.19 194 ARG A N 1
ATOM 1504 C CA . ARG A 1 194 ? -19.301 1.259 15.933 1.00 95.19 194 ARG A CA 1
ATOM 1505 C C . ARG A 1 194 ? -19.950 0.614 17.158 1.00 95.19 194 ARG A C 1
ATOM 1507 O O . ARG A 1 194 ? -21.164 0.719 17.296 1.00 95.19 194 ARG A O 1
ATOM 1514 N N . ARG A 1 195 ? -19.180 -0.104 17.986 1.00 96.56 195 ARG A N 1
ATOM 1515 C CA . ARG A 1 195 ? -19.675 -0.796 19.191 1.00 96.56 195 ARG A CA 1
ATOM 1516 C C . ARG A 1 195 ? -18.916 -0.429 20.472 1.00 96.56 195 ARG A C 1
ATOM 1518 O O . ARG A 1 195 ? -19.292 -0.912 21.528 1.00 96.56 195 ARG A O 1
ATOM 1525 N N . ALA A 1 196 ? -17.870 0.392 20.397 1.00 97.75 196 ALA A N 1
ATOM 1526 C CA . ALA A 1 196 ? -17.125 0.882 21.559 1.00 97.75 196 ALA A CA 1
ATOM 1527 C C . ALA A 1 196 ? -17.640 2.251 22.027 1.00 97.75 196 ALA A C 1
ATOM 1529 O O . ALA A 1 196 ? -18.149 3.034 21.225 1.00 97.75 196 ALA A O 1
ATOM 1530 N N . GLY A 1 197 ? -17.409 2.586 23.298 1.00 97.50 197 GLY A N 1
ATOM 1531 C CA . GLY A 1 197 ? -17.619 3.949 23.792 1.00 97.50 197 GLY A CA 1
ATOM 1532 C C . GLY A 1 197 ? -16.562 4.913 23.247 1.00 97.50 197 GLY A C 1
ATOM 1533 O O . GLY A 1 197 ? -16.876 6.034 22.849 1.00 97.50 197 GLY A O 1
ATOM 1534 N N . ARG A 1 198 ? -15.310 4.449 23.165 1.00 97.25 198 ARG A N 1
ATOM 1535 C CA . ARG A 1 198 ? -14.156 5.202 22.652 1.00 97.25 198 ARG A CA 1
ATOM 1536 C C . ARG A 1 198 ? -13.137 4.252 22.029 1.00 97.25 198 ARG A C 1
ATOM 1538 O O . ARG A 1 198 ? -12.944 3.149 22.535 1.00 97.25 198 ARG A O 1
ATOM 1545 N N . VAL A 1 199 ? -12.441 4.673 20.976 1.00 97.69 199 VAL A N 1
ATOM 1546 C CA . VAL A 1 199 ? -11.307 3.914 20.420 1.00 97.69 199 VAL A CA 1
ATOM 1547 C C . VAL A 1 199 ? -10.094 4.812 20.239 1.00 97.69 199 VAL A C 1
ATOM 1549 O O . VAL A 1 199 ? -10.205 5.933 19.751 1.00 97.69 199 VAL A O 1
ATOM 1552 N N . ILE A 1 200 ? -8.923 4.319 20.615 1.00 95.94 200 ILE A N 1
ATOM 1553 C CA . ILE A 1 200 ? -7.665 5.046 20.496 1.00 95.94 200 ILE A CA 1
ATOM 1554 C C . ILE A 1 200 ? -6.722 4.244 19.603 1.00 95.94 200 ILE A C 1
ATOM 1556 O O . ILE A 1 200 ? -6.354 3.123 19.942 1.00 95.94 200 ILE A O 1
ATOM 1560 N N . GLY A 1 201 ? -6.343 4.816 18.463 1.00 96.44 201 GLY A N 1
ATOM 1561 C CA . GLY A 1 201 ? -5.397 4.240 17.514 1.00 96.44 201 GLY A CA 1
ATOM 1562 C C . GLY A 1 201 ? -3.982 4.790 17.691 1.00 96.44 201 GLY A C 1
ATOM 1563 O O . GLY A 1 201 ? -3.804 5.996 17.886 1.00 96.44 201 GLY A O 1
ATOM 1564 N N . ALA A 1 202 ? -2.974 3.926 17.579 1.00 95.88 202 ALA A N 1
ATOM 1565 C CA . ALA A 1 202 ? -1.561 4.307 17.569 1.00 95.88 202 ALA A CA 1
ATOM 1566 C C . ALA A 1 202 ? -0.839 3.728 16.347 1.00 95.88 202 ALA A C 1
ATOM 1568 O O . ALA A 1 202 ? -0.927 2.530 16.085 1.00 95.88 202 ALA A O 1
ATOM 1569 N N . GLU A 1 203 ? -0.101 4.559 15.615 1.00 95.56 203 GLU A N 1
ATOM 1570 C CA . GLU A 1 203 ? 0.656 4.158 14.423 1.00 95.56 203 GLU A CA 1
ATOM 1571 C C . GLU A 1 203 ? 1.925 5.010 14.292 1.00 95.56 203 GLU A C 1
ATOM 1573 O O . GLU A 1 203 ? 1.920 6.203 14.593 1.00 95.56 203 GLU A O 1
ATOM 1578 N N . ILE A 1 204 ? 3.026 4.402 13.850 1.00 94.25 204 ILE A N 1
ATOM 1579 C CA . ILE A 1 204 ? 4.327 5.071 13.754 1.00 94.25 204 ILE A CA 1
ATOM 1580 C C . ILE A 1 204 ? 4.469 5.875 12.456 1.00 94.25 204 ILE A C 1
ATOM 1582 O O . ILE A 1 204 ? 5.257 6.815 12.403 1.00 94.25 204 ILE A O 1
ATOM 1586 N N . VAL A 1 205 ? 3.717 5.519 11.409 1.00 90.94 205 VAL A N 1
ATOM 1587 C CA . VAL A 1 205 ? 3.756 6.175 10.096 1.00 90.94 205 VAL A CA 1
ATOM 1588 C C . VAL A 1 205 ? 2.840 7.414 10.074 1.00 90.94 205 VAL A C 1
ATOM 1590 O O . VAL A 1 205 ? 1.616 7.259 10.049 1.00 90.94 205 VAL A O 1
ATOM 1593 N N . PRO A 1 206 ? 3.380 8.650 9.977 1.00 92.31 206 PRO A N 1
ATOM 1594 C CA . PRO A 1 206 ? 2.570 9.873 10.032 1.00 92.31 206 PRO A CA 1
ATOM 1595 C C . PRO A 1 206 ? 1.490 9.952 8.945 1.00 92.31 206 PRO A C 1
ATOM 1597 O O . PRO A 1 206 ? 0.340 10.264 9.244 1.00 92.31 206 PRO A O 1
ATOM 1600 N N . ALA A 1 207 ? 1.824 9.577 7.705 1.00 90.38 207 ALA A N 1
ATOM 1601 C CA . ALA A 1 207 ? 0.875 9.569 6.587 1.00 90.38 207 ALA A CA 1
ATOM 1602 C C . ALA A 1 207 ? -0.317 8.617 6.818 1.00 90.38 207 ALA A C 1
ATOM 1604 O O . ALA A 1 207 ? -1.430 8.889 6.374 1.00 90.38 207 ALA A O 1
ATOM 1605 N N . ALA A 1 208 ? -0.109 7.517 7.550 1.00 92.19 208 ALA A N 1
ATOM 1606 C CA . ALA A 1 208 ? -1.186 6.596 7.896 1.00 92.19 208 ALA A CA 1
ATOM 1607 C C . ALA A 1 208 ? -2.115 7.188 8.966 1.00 92.19 208 ALA A C 1
ATOM 1609 O O . ALA A 1 208 ? -3.327 7.015 8.875 1.00 92.19 208 ALA A O 1
ATOM 1610 N N . ILE A 1 209 ? -1.575 7.952 9.922 1.00 95.44 209 ILE A N 1
ATOM 1611 C CA . ILE A 1 209 ? -2.367 8.702 10.908 1.00 95.44 209 ILE A CA 1
ATOM 1612 C C . ILE A 1 209 ? -3.168 9.834 10.248 1.00 95.44 209 ILE A C 1
ATOM 1614 O O . ILE A 1 209 ? -4.321 10.064 10.616 1.00 95.44 209 ILE A O 1
ATOM 1618 N N . GLU A 1 210 ? -2.591 10.532 9.269 1.00 95.12 210 GLU A N 1
ATOM 1619 C CA . GLU A 1 210 ? -3.313 11.530 8.468 1.00 95.12 210 GLU A CA 1
ATOM 1620 C C . GLU A 1 210 ? -4.490 10.893 7.720 1.00 95.12 210 GLU A C 1
ATOM 1622 O O . GLU A 1 210 ? -5.620 11.376 7.835 1.00 95.12 210 GLU A O 1
ATOM 1627 N N . ASP A 1 211 ? -4.256 9.759 7.048 1.00 95.75 211 ASP A N 1
ATOM 1628 C CA . ASP A 1 211 ? -5.325 8.976 6.424 1.00 95.75 211 ASP A CA 1
ATOM 1629 C C . ASP A 1 211 ? -6.363 8.523 7.464 1.00 95.75 211 ASP A C 1
ATOM 1631 O O . ASP A 1 211 ? -7.560 8.647 7.223 1.00 95.75 211 ASP A O 1
ATOM 1635 N N . ALA A 1 212 ? -5.946 8.048 8.642 1.00 97.19 212 ALA A N 1
ATOM 1636 C CA . ALA A 1 212 ? -6.853 7.582 9.690 1.00 97.19 212 ALA A CA 1
ATOM 1637 C C . ALA A 1 212 ? -7.800 8.685 10.192 1.00 97.19 212 ALA A C 1
ATOM 1639 O O . ALA A 1 212 ? -9.008 8.455 10.315 1.00 97.19 212 ALA A O 1
ATOM 1640 N N . ARG A 1 213 ? -7.277 9.898 10.411 1.00 97.69 213 ARG A N 1
ATOM 1641 C CA . ARG A 1 213 ? -8.066 11.076 10.810 1.00 97.69 213 ARG A CA 1
ATOM 1642 C C . ARG A 1 213 ? -9.050 11.493 9.722 1.00 97.69 213 ARG A C 1
ATOM 1644 O O . ARG A 1 213 ? -10.227 11.713 10.010 1.00 97.69 213 ARG A O 1
ATOM 1651 N N . GLU A 1 214 ? -8.595 11.562 8.473 1.00 97.12 214 GLU A N 1
ATOM 1652 C CA . GLU A 1 214 ? -9.454 11.896 7.333 1.00 97.12 214 GLU A CA 1
ATOM 1653 C C . GLU A 1 214 ? -10.537 10.829 7.109 1.00 97.12 214 GLU A C 1
ATOM 1655 O O . GLU A 1 214 ? -11.688 11.159 6.820 1.00 97.12 214 GLU A O 1
ATOM 1660 N N . ASN A 1 215 ? -10.207 9.553 7.313 1.00 97.94 215 ASN A N 1
ATOM 1661 C CA . ASN A 1 215 ? -11.151 8.443 7.215 1.00 97.94 215 ASN A CA 1
ATOM 1662 C C . ASN A 1 215 ? -12.232 8.521 8.294 1.00 97.94 215 ASN A C 1
ATOM 1664 O O . ASN A 1 215 ? -13.414 8.403 7.975 1.00 97.94 215 ASN A O 1
ATOM 1668 N N . ALA A 1 216 ? -11.854 8.784 9.547 1.00 98.06 216 ALA A N 1
ATOM 1669 C CA . ALA A 1 216 ? -12.815 8.964 10.631 1.00 98.06 216 ALA A CA 1
ATOM 1670 C C . ALA A 1 216 ? -13.764 10.138 10.359 1.00 98.06 216 ALA A C 1
ATOM 1672 O O . ALA A 1 216 ? -14.983 9.981 10.445 1.00 98.06 216 ALA A O 1
ATOM 1673 N N . ARG A 1 217 ? -13.219 11.282 9.919 1.00 97.62 217 ARG A N 1
ATOM 1674 C CA . ARG A 1 217 ? -14.006 12.456 9.516 1.00 97.62 217 ARG A CA 1
ATOM 1675 C C . ARG A 1 217 ? -14.980 12.119 8.385 1.00 97.62 217 ARG A C 1
ATOM 1677 O O . ARG A 1 217 ? -16.158 12.457 8.466 1.00 97.62 217 ARG A O 1
ATOM 1684 N N . ARG A 1 218 ? -14.507 11.432 7.341 1.00 96.62 218 ARG A N 1
ATOM 1685 C CA . ARG A 1 218 ? -15.309 11.026 6.176 1.00 96.62 218 ARG A CA 1
ATOM 1686 C C . ARG A 1 218 ? -16.442 10.073 6.543 1.00 96.62 218 ARG A C 1
ATOM 1688 O O . ARG A 1 218 ? -17.524 10.179 5.975 1.00 96.62 218 ARG A O 1
ATOM 1695 N N . ASN A 1 219 ? -16.193 9.154 7.468 1.00 98.12 219 ASN A N 1
ATOM 1696 C CA . ASN A 1 219 ? -17.187 8.186 7.922 1.00 98.12 219 ASN A CA 1
ATOM 1697 C C . ASN A 1 219 ? -18.094 8.730 9.038 1.00 98.12 219 ASN A C 1
ATOM 1699 O O . ASN A 1 219 ? -18.976 8.006 9.492 1.00 98.12 219 ASN A O 1
ATOM 1703 N N . GLY A 1 220 ? -17.897 9.978 9.483 1.00 97.69 220 GLY A N 1
ATOM 1704 C CA . GLY A 1 220 ? -18.680 10.580 10.564 1.00 97.69 220 GLY A CA 1
ATOM 1705 C C . GLY A 1 220 ? -18.446 9.923 11.928 1.00 97.69 220 GLY A C 1
ATOM 1706 O O . GLY A 1 220 ? -19.341 9.921 12.769 1.00 97.69 220 GLY A O 1
ATOM 1707 N N . ILE A 1 221 ? -17.267 9.337 12.147 1.00 98.06 221 ILE A N 1
ATOM 1708 C CA . ILE A 1 221 ? -16.917 8.633 13.383 1.00 98.06 221 ILE A CA 1
ATOM 1709 C C . ILE A 1 221 ? -16.185 9.607 14.310 1.00 98.06 221 ILE A C 1
ATOM 1711 O O . ILE A 1 221 ? -15.044 9.982 14.050 1.00 98.06 221 ILE A O 1
ATOM 1715 N N . GLY A 1 222 ? -16.862 10.027 15.383 1.00 97.69 222 GLY A N 1
ATOM 1716 C CA . GLY A 1 222 ? -16.361 11.038 16.326 1.00 97.69 222 GLY A CA 1
ATOM 1717 C C . GLY A 1 222 ? -15.757 10.492 17.623 1.00 97.69 222 GLY A C 1
ATOM 1718 O O . GLY A 1 222 ? -15.113 11.241 18.347 1.00 97.69 222 GLY A O 1
ATOM 1719 N N . ASN A 1 223 ? -15.938 9.207 17.931 1.00 98.12 223 ASN A N 1
ATOM 1720 C CA . ASN A 1 223 ? -15.455 8.566 19.161 1.00 98.12 223 ASN A CA 1
ATOM 1721 C C . ASN A 1 223 ? -14.074 7.904 18.991 1.00 98.12 223 ASN A C 1
ATOM 1723 O O . ASN A 1 223 ? -13.796 6.874 19.611 1.00 98.12 223 ASN A O 1
ATOM 1727 N N . VAL A 1 224 ? -13.220 8.475 18.134 1.00 98.25 224 VAL A N 1
ATOM 1728 C CA . VAL A 1 224 ? -11.878 7.953 17.846 1.00 98.25 224 VAL A CA 1
ATOM 1729 C C . VAL A 1 224 ? -10.793 9.009 18.012 1.00 98.25 224 VAL A C 1
ATOM 1731 O O . VAL A 1 224 ? -10.971 10.167 17.641 1.00 98.25 224 VAL A O 1
ATOM 1734 N N . GLU A 1 225 ? -9.638 8.587 18.514 1.00 96.75 225 GLU A N 1
ATOM 1735 C CA . GLU A 1 225 ? -8.431 9.408 18.630 1.00 96.75 225 GLU A CA 1
ATOM 1736 C C . GLU A 1 225 ? -7.236 8.684 18.014 1.00 96.75 225 GLU A C 1
ATOM 1738 O O . GLU A 1 225 ? -7.133 7.465 18.107 1.00 96.75 225 GLU A O 1
ATOM 1743 N N . PHE A 1 226 ? -6.320 9.433 17.396 1.00 97.06 226 PHE A N 1
ATOM 1744 C CA . PHE A 1 226 ? -5.170 8.871 16.686 1.00 97.06 226 PHE A CA 1
ATOM 1745 C C . PHE A 1 226 ? -3.860 9.526 17.121 1.00 97.06 226 PHE A C 1
ATOM 1747 O O . PHE A 1 226 ? -3.692 10.747 16.987 1.00 97.06 226 PHE A O 1
ATOM 1754 N N . PHE A 1 227 ? -2.917 8.696 17.562 1.00 95.38 227 PHE A N 1
ATOM 1755 C CA . PHE A 1 227 ? -1.599 9.086 18.052 1.00 95.38 227 PHE A CA 1
ATOM 1756 C C . PHE A 1 227 ? -0.504 8.599 17.104 1.00 95.38 227 PHE A C 1
ATOM 1758 O O . PHE A 1 227 ? -0.449 7.424 16.748 1.00 95.38 227 PHE A O 1
ATOM 1765 N N . CYS A 1 228 ? 0.381 9.515 16.711 1.00 95.62 228 CYS A N 1
ATOM 1766 C CA . CYS A 1 228 ? 1.555 9.170 15.919 1.00 95.62 228 CYS A CA 1
ATOM 1767 C C . CYS A 1 228 ? 2.709 8.822 16.862 1.00 95.62 228 CYS A C 1
ATOM 1769 O O . CYS A 1 228 ? 3.197 9.700 17.573 1.00 95.62 228 CYS A O 1
ATOM 1771 N N . GLY A 1 229 ? 3.141 7.565 16.880 1.00 93.94 229 GLY A N 1
ATOM 1772 C CA . GLY A 1 229 ? 4.205 7.114 17.773 1.00 93.94 229 GLY A CA 1
ATOM 1773 C C . GLY A 1 229 ? 4.392 5.603 17.785 1.00 93.94 229 GLY A C 1
ATOM 1774 O O . GLY A 1 229 ? 3.595 4.851 17.226 1.00 93.94 22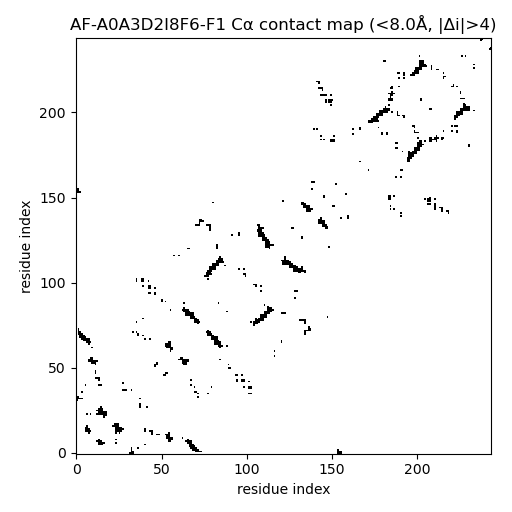9 GLY A O 1
ATOM 1775 N N . ASP A 1 230 ? 5.467 5.163 18.436 1.00 93.50 230 ASP A N 1
ATOM 1776 C CA . ASP A 1 230 ? 5.708 3.744 18.672 1.00 93.50 230 ASP A CA 1
ATOM 1777 C C . ASP A 1 230 ? 4.645 3.174 19.622 1.00 93.50 230 ASP A C 1
ATOM 1779 O O . ASP A 1 230 ? 4.364 3.747 20.677 1.00 93.50 230 ASP A O 1
ATOM 1783 N N . ALA A 1 231 ? 4.068 2.030 19.257 1.00 91.12 231 ALA A N 1
ATOM 1784 C CA . ALA A 1 231 ? 2.983 1.416 20.011 1.00 91.12 231 ALA A CA 1
ATOM 1785 C C . ALA A 1 231 ? 3.365 1.085 21.461 1.00 91.12 231 ALA A C 1
ATOM 1787 O O . ALA A 1 231 ? 2.519 1.211 22.344 1.00 91.12 231 ALA A O 1
ATOM 1788 N N . SER A 1 232 ? 4.620 0.702 21.734 1.00 90.44 232 SER A N 1
ATOM 1789 C CA . SER A 1 232 ? 5.055 0.403 23.102 1.00 90.44 232 SER A CA 1
ATOM 1790 C C . SER A 1 232 ? 5.152 1.667 23.956 1.00 90.44 232 SER A C 1
ATOM 1792 O O . SER A 1 232 ? 4.698 1.672 25.099 1.00 90.44 232 SER A O 1
ATOM 1794 N N . ALA A 1 233 ? 5.657 2.760 23.380 1.00 90.62 233 ALA A N 1
ATOM 1795 C CA . ALA A 1 233 ? 5.726 4.056 24.046 1.00 90.62 233 ALA A CA 1
ATOM 1796 C C . ALA A 1 233 ? 4.325 4.629 24.316 1.00 90.62 233 ALA A C 1
ATOM 1798 O O . ALA A 1 233 ? 4.054 5.105 25.417 1.00 90.62 233 ALA A O 1
ATOM 1799 N N . VAL A 1 234 ? 3.417 4.528 23.340 1.00 88.50 234 VAL A N 1
ATOM 1800 C CA . VAL A 1 234 ? 2.024 4.976 23.485 1.00 88.50 234 VAL A CA 1
ATOM 1801 C C . VAL A 1 234 ? 1.276 4.140 24.529 1.00 88.50 234 VAL A C 1
ATOM 1803 O O . VAL A 1 234 ? 0.595 4.697 25.387 1.00 88.50 234 VAL A O 1
ATOM 1806 N N . ALA A 1 235 ? 1.443 2.815 24.524 1.00 88.81 235 ALA A N 1
ATOM 1807 C CA . ALA A 1 235 ? 0.841 1.948 25.535 1.00 88.81 235 ALA A CA 1
ATOM 1808 C C . ALA A 1 235 ? 1.365 2.255 26.950 1.00 88.81 235 ALA A C 1
ATOM 1810 O O . ALA A 1 235 ? 0.584 2.276 27.903 1.00 88.81 235 ALA A O 1
ATOM 1811 N N . ALA A 1 236 ? 2.665 2.535 27.094 1.00 90.12 236 ALA A N 1
ATOM 1812 C CA . ALA A 1 236 ? 3.256 2.927 28.371 1.00 90.12 236 ALA A CA 1
ATOM 1813 C C . ALA A 1 236 ? 2.710 4.274 28.881 1.00 90.12 236 ALA A C 1
ATOM 1815 O O . ALA A 1 236 ? 2.388 4.381 30.065 1.00 90.12 236 ALA A O 1
ATOM 1816 N N . ASP A 1 237 ? 2.547 5.273 28.003 1.00 89.12 237 ASP A N 1
ATOM 1817 C CA . ASP A 1 237 ? 1.909 6.556 28.345 1.00 89.12 237 ASP A CA 1
ATOM 1818 C C . ASP A 1 237 ? 0.469 6.355 28.834 1.00 89.12 237 ASP A C 1
ATOM 1820 O O . ASP A 1 237 ? 0.079 6.869 29.885 1.00 89.12 237 ASP A O 1
ATOM 1824 N N . PHE A 1 238 ? -0.322 5.553 28.119 1.00 87.38 238 PHE A N 1
ATOM 1825 C CA . PHE A 1 238 ? -1.707 5.271 28.498 1.00 87.38 238 PHE A CA 1
ATOM 1826 C C . PHE A 1 238 ? -1.803 4.559 29.846 1.00 87.38 238 PHE A C 1
ATOM 1828 O O . PHE A 1 238 ? -2.581 4.986 30.704 1.00 87.38 238 PHE A O 1
ATOM 1835 N N . ALA A 1 239 ? -0.952 3.560 30.081 1.00 87.75 239 ALA A N 1
ATOM 1836 C CA . ALA A 1 239 ? -0.877 2.882 31.369 1.00 87.75 239 ALA A CA 1
ATOM 1837 C C . ALA A 1 239 ? -0.508 3.852 32.507 1.00 87.75 239 ALA A C 1
ATOM 1839 O O . ALA A 1 239 ? -1.133 3.813 33.570 1.00 87.75 239 ALA A O 1
ATOM 1840 N N . ALA A 1 240 ? 0.452 4.758 32.282 1.00 89.56 240 ALA A N 1
ATOM 1841 C CA . ALA A 1 240 ? 0.853 5.775 33.257 1.00 89.56 240 ALA A CA 1
ATOM 1842 C C . ALA A 1 240 ? -0.272 6.781 33.564 1.00 89.56 240 ALA A C 1
ATOM 1844 O O . ALA A 1 240 ? -0.387 7.264 34.690 1.00 89.56 240 ALA A O 1
ATOM 1845 N N . ARG A 1 241 ? -1.139 7.059 32.585 1.00 86.19 241 ARG A N 1
ATOM 1846 C CA . ARG A 1 241 ? -2.318 7.933 32.715 1.00 86.19 241 ARG A CA 1
ATOM 1847 C C . ARG A 1 241 ? -3.554 7.222 33.274 1.00 86.19 241 ARG A C 1
ATOM 1849 O O . ARG A 1 241 ? -4.603 7.849 33.397 1.00 86.19 241 ARG A O 1
ATOM 1856 N N . GLY A 1 242 ? -3.452 5.932 33.603 1.00 82.62 242 GLY A N 1
ATOM 1857 C CA . GLY A 1 242 ? -4.560 5.138 34.137 1.00 82.62 242 GLY A CA 1
ATOM 1858 C C . GLY A 1 242 ? -5.614 4.737 33.100 1.00 82.62 242 GLY A C 1
ATOM 1859 O O . GLY A 1 242 ? -6.686 4.279 33.488 1.00 82.62 242 GLY A O 1
ATOM 1860 N N . LEU A 1 243 ? -5.321 4.883 31.804 1.00 78.81 243 LEU A N 1
ATOM 1861 C CA . LEU A 1 243 ? -6.125 4.305 30.728 1.00 78.81 243 LEU A CA 1
ATOM 1862 C C . LEU A 1 243 ? -5.806 2.804 30.681 1.00 78.81 243 LEU A C 1
ATOM 1864 O O . LEU A 1 243 ? -4.693 2.418 30.321 1.00 78.81 243 LEU A O 1
ATOM 1868 N N . ARG A 1 244 ? -6.758 1.980 31.120 1.00 59.66 244 ARG A N 1
ATOM 1869 C CA . ARG A 1 244 ? -6.682 0.515 31.121 1.00 59.66 244 ARG A CA 1
ATOM 1870 C C . ARG A 1 244 ? -7.785 -0.067 30.260 1.00 59.66 244 ARG A C 1
ATOM 1872 O O . ARG A 1 244 ? -8.896 0.506 30.301 1.00 59.66 244 ARG A O 1
#

Nearest PDB structures (foldseek):
  5xj2-assembly2_B  TM=9.155E-01  e=9.310E-30  Streptococcus pneumoniae TIGR4
  5xj1-assembly1_A  TM=9.124E-01  e=2.522E-29  Streptococcus pneumoniae TIGR4
  1uwv-assembly1_A  TM=8.341E-01  e=3.751E-17  Escherichia coli K-12
  1xxl-assembly2_B  TM=9.763E-01  e=7.616E-05  Bacillus subtilis
  2h1r-assembly2_B  TM=9.413E-01  e=5.578E-05  Plasmodium falciparum

pLDDT: mean 94.99, std 4.27, range [59.66, 98.81]

Sequence (244 aa):
RNKSQYPVSADGQVGFYKARSHQLVPVERCLLQKPPADAAADALRRYIETYRVPGYDEKTRRGLLRHLYIRTNQAGQSLICVLVNGKKLPHEPELVSLLRQAVPETVGVVLGVNTQPTGAILGGEYRTLWGEDVLTDRLCGLTFRLSVPSFYQVNHDMAEVLYRTALDFAGLTGTETVLDLYCGAGTITQVMARRAGRVIGAEIVPAAIEDARENARRNGIGNVEFFCGDASAVAADFAARGLR